Protein 5MW5 (pdb70)

Organism: Homo sapiens (NCBI:txid9606)

Radius of gyration: 36.27 Å; Cα contacts (8 Å, |Δi|>4): 600; chains: 1; bounding box: 37×46×130 Å

Secondary structure (DSSP, 8-state):
-EEEEEEEEEEE-TT-B-TTSSB----S-SS---EEEEEEEE---SSPPS-S--TTEEEE----BSSEEE-----TTEEEEEE-SPP-SEEEEEEEEEE--S-SS--GGGEEEEEEEEEE--SSS-PEEEEEE-SS-EEEEEEEEEEPTTEESTTS-EE---EEETTEEEEE-TTS-EEE-TTEESTTS-EE-PPTT--TTSEE-SSTT--EE-TTEESSSS-EEPPPTT--SEE-SSTT--EEPTTEETTTT-EE--

Sequence (258 aa):
MGYFELQLSALRNVNGELLSGACCDGGCGHDECDTYVRVCLKEYQAKVTPTGPCSYGHGATPVLGGNSFYLPDQDPGLVVIPFQFAWPRSFTLIVEAWDWDNDTTPNEELLIERVSHAGMINPEDRWKSLHFSGHVAHLELQIRVRCDENYYSATCNKFCRPRNDFFGHYTCDQYGNKACMDGWMGKECKEAVCKQGCNLLHGGCTVPGECRCSYGWQGRFCDECVPYPGCVHGSCVEPWQCNCETNWGGLLCDKDLN

InterPro domains:
  IPR000152 EGF-type aspartate/asparagine hydroxylation site [PS00010] (400-411)
  IPR000152 EGF-type aspartate/asparagine hydroxylation site [PS00010] (438-449)
  IPR000152 EGF-type aspartate/asparagine hydroxylation site [PS00010] (475-486)
  IPR000152 EGF-type aspartate/asparagine hydroxylation site [PS00010] (513-524)
  IPR000152 EGF-type aspartate/asparagine hydroxylation site [PS00010] (551-562)
  IPR000152 EGF-type aspartate/asparagine hydroxylation site [PS00010] (651-662)
  IPR000152 EGF-type aspartate/asparagine hydroxylation site [PS00010] (689-700)
  IPR000152 EGF-type aspartate/asparagine hydroxylation site [PS00010] (727-738)
  IPR000152 EGF-type aspartate/asparagine hydroxylation site [PS00010] (804-815)
  IPR000152 EGF-type aspartate/asparagine hydroxylation site [PS00010] (842-853)
  IPR000742 EGF-like domain [PF00008] (311-343)
  IPR000742 EGF-like domain [PF00008] (351-381)
  IPR000742 EGF-like domain [PF00008] (389-418)
  IPR000742 EGF-like domain [PF00008] (502-531)
  IPR000742 EGF-like domain [PF00008] (640-669)
  IPR000742 EGF-like domain [PF00008] (678-708)
  IPR000742 EGF-like domain [PF00008] (716-745)
  IPR000742 EGF-like domain [PF00008] (755-784)
  IPR000742 EGF-like domain [PF00008] (793-822)
  IPR000742 EGF-like domain [PS00022] (262-273)

Structure (mmCIF, N/CA/C/O backbone):
data_5MW5
#
_entry.id   5MW5
#
_cell.length_a   48.266
_cell.length_b   83.878
_cell.length_c   99.352
_cell.angle_alpha   90.00
_cell.angle_beta   90.00
_cell.angle_gamma   90.00
#
_symmetry.space_group_name_H-M   'P 21 21 21'
#
loop_
_entity.id
_entity.type
_entity.pdbx_description
1 polymer 'Protein jagged-2'
2 non-polymer 2-acetamido-2-deoxy-beta-D-glucopyranose
3 non-polymer 'CALCIUM ION'
4 water water
#
loop_
_atom_site.group_PDB
_atom_site.id
_atom_site.type_symbol
_atom_site.label_atom_id
_atom_site.label_alt_id
_atom_site.label_comp_id
_atom_site.label_asym_id
_atom_site.label_entity_id
_atom_site.label_seq_id
_atom_site.pdbx_PDB_ins_code
_atom_site.Cartn_x
_atom_site.Cartn_y
_atom_site.Cartn_z
_atom_site.occupancy
_atom_site.B_iso_or_equiv
_atom_site.auth_seq_id
_atom_site.auth_comp_id
_atom_site.auth_asym_id
_atom_site.auth_atom_id
_atom_site.pdbx_PDB_model_num
ATOM 1 N N . MET A 1 1 ? -10.999 11.746 -4.631 1.00 53.26 27 MET A N 1
ATOM 2 C CA . MET A 1 1 ? -11.559 10.996 -3.514 1.00 48.10 27 MET A CA 1
ATOM 3 C C . MET A 1 1 ? -10.453 10.574 -2.549 1.00 46.06 27 MET A C 1
ATOM 4 O O . MET A 1 1 ? -9.503 9.897 -2.940 1.00 44.78 27 MET A O 1
ATOM 9 N N . GLY A 1 2 ? -10.578 10.990 -1.294 1.00 43.92 28 GLY A N 1
ATOM 10 C CA . GLY A 1 2 ? -9.589 10.673 -0.289 1.00 42.11 28 GLY A CA 1
ATOM 11 C C . GLY A 1 2 ? -10.149 10.881 1.100 1.00 41.54 28 GLY A C 1
ATOM 12 O O . GLY A 1 2 ? -11.340 11.145 1.278 1.00 41.23 28 GLY A O 1
ATOM 13 N N . TYR A 1 3 ? -9.270 10.762 2.094 1.00 38.40 29 TYR A N 1
ATOM 14 C CA . TYR A 1 3 ? -9.696 10.914 3.477 1.00 35.41 29 TYR A CA 1
ATOM 15 C C . TYR A 1 3 ? -8.597 11.578 4.294 1.00 37.13 29 TYR A C 1
ATOM 16 O O . TYR A 1 3 ? -7.405 11.383 4.043 1.00 37.02 29 TYR A O 1
ATOM 25 N N . PHE A 1 4 ? -9.026 12.371 5.275 1.00 35.88 30 PHE A N 1
ATOM 26 C CA . PHE A 1 4 ? -8.143 13.070 6.201 1.00 34.62 30 PHE A CA 1
ATOM 27 C C . PHE A 1 4 ? -8.168 12.349 7.544 1.00 36.64 30 PHE A C 1
ATOM 28 O O . PHE A 1 4 ? -9.244 12.115 8.105 1.00 37.83 30 PHE A O 1
ATOM 36 N N . GLU A 1 5 ? -6.989 11.996 8.054 1.00 39.31 31 GLU A N 1
ATOM 37 C CA . GLU A 1 5 ? -6.860 11.248 9.298 1.00 38.66 31 GLU A CA 1
ATOM 38 C C . GLU A 1 5 ? -6.176 12.094 10.360 1.00 34.12 31 GLU A C 1
ATOM 39 O O . GLU A 1 5 ? -5.209 12.805 10.074 1.00 35.92 31 GLU A O 1
ATOM 45 N N . LEU A 1 6 ? -6.667 11.990 11.592 1.00 35.74 32 LEU A N 1
ATOM 46 C CA . LEU A 1 6 ? -6.028 12.605 12.748 1.00 37.33 32 LEU A CA 1
ATOM 47 C C . LEU A 1 6 ? -5.902 11.557 13.844 1.00 34.78 32 LEU A C 1
ATOM 48 O O . LEU A 1 6 ? -6.882 10.883 14.176 1.00 30.59 32 LEU A O 1
ATOM 53 N N . GLN A 1 7 ? -4.697 11.420 14.395 1.00 38.25 33 GLN A N 1
ATOM 54 C CA . GLN A 1 7 ? -4.393 10.430 15.424 1.00 42.90 33 GLN A CA 1
ATOM 55 C C . GLN A 1 7 ? -4.037 11.164 16.711 1.00 43.88 33 GLN A C 1
ATOM 56 O O . GLN A 1 7 ? -2.949 11.735 16.829 1.00 45.50 33 GLN A O 1
ATOM 62 N N . LEU A 1 8 ? -4.953 11.146 17.673 1.00 46.20 34 LEU A N 1
ATOM 63 C CA . LEU A 1 8 ? -4.733 11.800 18.958 1.00 47.90 34 LEU A CA 1
ATOM 64 C C . LEU A 1 8 ? -3.851 10.921 19.838 1.00 51.24 34 LEU A C 1
ATOM 65 O O . LEU A 1 8 ? -4.155 9.743 20.055 1.00 53.65 34 LEU A O 1
ATOM 70 N N . SER A 1 9 ? -2.763 11.495 20.352 1.00 54.36 35 SER A N 1
ATOM 71 C CA . SER A 1 9 ? -1.813 10.740 21.158 1.00 52.90 35 SER A CA 1
ATOM 72 C C . SER A 1 9 ? -1.767 11.152 22.622 1.00 53.76 35 SER A C 1
ATOM 73 O O . SER A 1 9 ? -1.459 10.310 23.465 1.00 57.88 35 SER A O 1
ATOM 76 N N . ALA A 1 10 ? -2.059 12.409 22.956 1.00 54.92 36 ALA A N 1
ATOM 77 C CA . ALA A 1 10 ? -1.957 12.836 24.346 1.00 55.48 36 ALA A CA 1
ATOM 78 C C . ALA A 1 10 ? -2.820 14.068 24.582 1.00 52.29 36 ALA A C 1
ATOM 79 O O . ALA A 1 10 ? -3.088 14.843 23.661 1.00 57.65 36 ALA A O 1
ATOM 81 N N . LEU A 1 11 ? -3.239 14.238 25.837 1.00 57.16 37 LEU A N 1
ATOM 82 C CA . LEU A 1 11 ? -4.057 15.372 26.257 1.00 56.93 37 LEU A CA 1
ATOM 83 C C . LEU A 1 11 ? -3.946 15.499 27.770 1.00 58.48 37 LEU A C 1
ATOM 84 O O . LEU A 1 11 ? -4.052 14.495 28.477 1.00 60.56 37 LEU A O 1
ATOM 89 N N . ARG A 1 12 ? -3.725 16.721 28.263 1.00 60.68 38 ARG A N 1
ATOM 90 C CA . ARG A 1 12 ? -3.629 16.988 29.698 1.00 60.52 38 ARG A CA 1
ATOM 91 C C . ARG A 1 12 ? -4.565 18.118 30.079 1.00 61.08 38 ARG A C 1
ATOM 92 O O . ARG A 1 12 ? -4.461 19.218 29.531 1.00 60.72 38 ARG A O 1
ATOM 100 N N . ASN A 1 13 ? -5.432 17.867 31.056 1.00 61.69 39 ASN A N 1
ATOM 101 C CA . ASN A 1 13 ? -6.168 18.918 31.756 1.00 59.88 39 ASN A CA 1
ATOM 102 C C . ASN A 1 13 ? -5.923 18.670 33.243 1.00 66.56 39 ASN A C 1
ATOM 103 O O . ASN A 1 13 ? -6.731 18.029 33.920 1.00 64.34 39 ASN A O 1
ATOM 108 N N . VAL A 1 14 ? -4.791 19.177 33.741 1.00 72.07 40 VAL A N 1
ATOM 109 C CA . VAL A 1 14 ? -4.353 18.861 35.100 1.00 75.60 40 VAL A CA 1
ATOM 110 C C . VAL A 1 14 ? -5.382 19.322 36.125 1.00 70.41 40 VAL A C 1
ATOM 111 O O . VAL A 1 14 ? -5.697 18.599 37.078 1.00 67.45 40 VAL A O 1
ATOM 115 N N . ASN A 1 15 ? -5.927 20.524 35.945 1.00 68.01 41 ASN A N 1
ATOM 116 C CA . ASN A 1 15 ? -6.865 21.075 36.914 1.00 72.67 41 ASN A CA 1
ATOM 117 C C . ASN A 1 15 ? -8.264 20.481 36.809 1.00 73.35 41 ASN A C 1
ATOM 118 O O . ASN A 1 15 ? -9.094 20.753 37.683 1.00 76.99 41 ASN A O 1
ATOM 123 N N . GLY A 1 16 ? -8.545 19.678 35.786 1.00 70.95 42 GLY A N 1
ATOM 124 C CA . GLY A 1 16 ? -9.904 19.221 35.563 1.00 66.78 42 GLY A CA 1
ATOM 125 C C . GLY A 1 16 ? -10.850 20.337 35.185 1.00 64.97 42 GLY A C 1
ATOM 126 O O . GLY A 1 16 ? -12.016 20.326 35.593 1.00 60.61 42 GLY 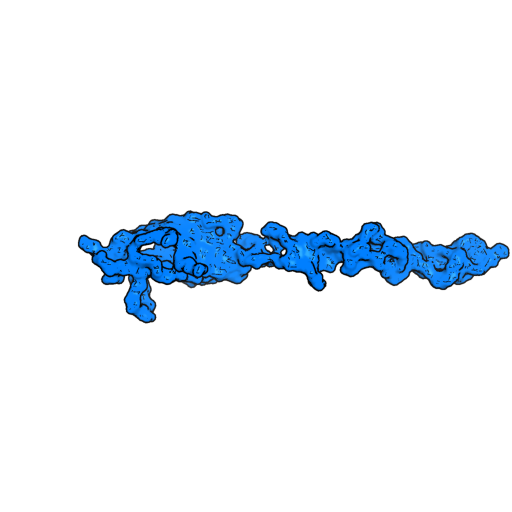A O 1
ATOM 127 N N . GLU A 1 17 ? -10.376 21.293 34.395 1.00 65.89 43 GLU A N 1
ATOM 128 C CA . GLU A 1 17 ? -11.049 22.557 34.156 1.00 70.53 43 GLU A CA 1
ATOM 129 C C . GLU A 1 17 ? -11.585 22.623 32.730 1.00 66.61 43 GLU A C 1
ATOM 130 O O . GLU A 1 17 ? -10.998 22.060 31.801 1.00 64.14 43 GLU A O 1
ATOM 136 N N . LEU A 1 18 ? -12.713 23.311 32.563 1.00 65.41 44 LEU A N 1
ATOM 137 C CA . LEU A 1 18 ? -13.200 23.663 31.239 1.00 62.84 44 LEU A CA 1
ATOM 138 C C . LEU A 1 18 ? -12.725 25.069 30.881 1.00 66.34 44 LEU A C 1
ATOM 139 O O . LEU A 1 18 ? -12.141 25.783 31.698 1.00 69.81 44 LEU A O 1
ATOM 144 N N . LEU A 1 19 ? -12.984 25.473 29.636 1.00 63.03 45 LEU A N 1
ATOM 145 C CA . LEU A 1 19 ? -12.509 26.780 29.192 1.00 63.72 45 LEU A CA 1
ATOM 146 C C . LEU A 1 19 ? -13.210 27.918 29.925 1.00 67.03 45 LEU A C 1
ATOM 147 O O . LEU A 1 19 ? -12.610 28.979 30.133 1.00 62.24 45 LEU A O 1
ATOM 152 N N . SER A 1 20 ? -14.463 27.717 30.339 1.00 69.65 46 SER A N 1
ATOM 153 C CA . SER A 1 20 ? -15.232 28.788 30.965 1.00 69.48 46 SER A CA 1
ATOM 154 C C . SER A 1 20 ? -14.806 29.077 32.399 1.00 71.19 46 SER A C 1
ATOM 155 O O . SER A 1 20 ? -15.293 30.053 32.981 1.00 77.60 46 SER A O 1
ATOM 158 N N . GLY A 1 21 ? -13.928 28.267 32.983 1.00 69.10 47 GLY A N 1
ATOM 159 C CA . GLY A 1 21 ? -13.505 28.485 34.351 1.00 76.92 47 GLY A CA 1
ATOM 160 C C . GLY A 1 21 ? -14.319 27.763 35.399 1.00 78.95 47 GLY A C 1
ATOM 161 O O . GLY A 1 21 ? -14.384 28.223 36.545 1.00 86.84 47 GLY A O 1
ATOM 162 N N . ALA A 1 22 ? -14.933 26.638 35.050 1.00 72.82 48 ALA A N 1
ATOM 163 C CA . ALA A 1 22 ? -15.653 25.806 35.998 1.00 74.36 48 ALA A CA 1
ATOM 164 C C . ALA A 1 22 ? -15.064 24.403 35.986 1.00 74.81 48 ALA A C 1
ATOM 165 O O . ALA A 1 22 ? -14.343 24.017 35.062 1.00 76.75 48 ALA A O 1
ATOM 167 N N . CYS A 1 23 ? -15.367 23.645 37.035 1.00 75.57 49 CYS A N 1
ATOM 168 C CA . CYS A 1 23 ? -15.008 22.236 37.052 1.00 79.01 49 CYS A CA 1
ATOM 169 C C . CYS A 1 23 ? -15.963 21.448 36.163 1.00 75.75 49 CYS A C 1
ATOM 170 O O . CYS A 1 23 ? -17.135 21.800 36.007 1.00 74.94 49 CYS A O 1
ATOM 173 N N . CYS A 1 24 ? -15.443 20.372 35.568 1.00 71.65 50 CYS A N 1
ATOM 174 C CA . CYS A 1 24 ? -16.233 19.582 34.628 1.00 71.47 50 CYS A CA 1
ATOM 175 C C . CYS A 1 24 ? -17.474 19.005 35.298 1.00 72.01 50 CYS A C 1
ATOM 176 O O . CYS A 1 24 ? -18.606 19.270 34.878 1.00 67.74 50 CYS A O 1
ATOM 179 N N . ASP A 1 25 ? -17.278 18.211 36.344 1.00 72.93 51 ASP A N 1
ATOM 180 C CA . ASP A 1 25 ? -18.392 17.582 37.036 1.00 76.21 51 ASP A CA 1
ATOM 181 C C . ASP A 1 25 ? -18.318 17.836 38.538 1.00 74.51 51 ASP A C 1
ATOM 182 O O . ASP A 1 25 ? -19.017 18.702 39.064 1.00 70.02 51 ASP A O 1
ATOM 187 N N . GLY A 1 34 ? -7.460 23.116 46.694 1.00 97.41 60 GLY A N 1
ATOM 188 C CA . GLY A 1 34 ? -8.655 22.302 46.813 1.00 98.78 60 GLY A CA 1
ATOM 189 C C . GLY A 1 34 ? -8.911 21.427 45.601 1.00 102.72 60 GLY A C 1
ATOM 190 O O . GLY A 1 34 ? -9.545 20.376 45.706 1.00 100.58 60 GLY A O 1
ATOM 191 N N . GLY A 1 35 ? -8.414 21.862 44.446 1.00 98.53 61 GLY A N 1
ATOM 192 C CA . GLY A 1 35 ? -8.613 21.123 43.218 1.00 97.04 61 GLY A CA 1
ATOM 193 C C . GLY A 1 35 ? -10.030 21.271 42.684 1.00 98.01 61 GLY A C 1
ATOM 194 O O . GLY A 1 35 ? -10.817 22.114 43.120 1.00 97.97 61 GLY A O 1
ATOM 195 N N . CYS A 1 36 ? -10.345 20.421 41.707 1.00 94.74 62 CYS A N 1
ATOM 196 C CA . CYS A 1 36 ? -11.678 20.362 41.123 1.00 93.66 62 CYS A CA 1
ATOM 197 C C . CYS A 1 36 ? -12.459 19.126 41.547 1.00 90.97 62 CYS A C 1
ATOM 198 O O . CYS A 1 36 ? -13.580 18.925 41.065 1.00 90.16 62 CYS A O 1
ATOM 201 N N . GLY A 1 37 ? -11.905 18.293 42.424 1.00 89.25 63 GLY A N 1
ATOM 202 C CA . GLY A 1 37 ? -12.615 17.120 42.897 1.00 86.04 63 GLY A CA 1
ATOM 203 C C . GLY A 1 37 ? -12.138 15.818 42.286 1.00 87.23 63 GLY A C 1
ATOM 204 O O . GLY A 1 37 ? -10.987 15.712 41.851 1.00 87.96 63 GLY A O 1
ATOM 205 N N . HIS A 1 38 ? -13.019 14.816 42.249 1.00 89.31 64 HIS A N 1
ATOM 206 C CA . HIS A 1 38 ? -12.671 13.497 41.732 1.00 87.56 64 HIS A CA 1
ATOM 207 C C . HIS A 1 38 ? -13.540 13.024 40.576 1.00 79.84 64 HIS A C 1
ATOM 208 O O . HIS A 1 38 ? -13.090 12.158 39.816 1.00 82.43 64 HIS A O 1
ATOM 215 N N . ASP A 1 39 ? -14.755 13.542 40.415 1.00 77.29 65 ASP A N 1
ATOM 216 C CA . ASP A 1 39 ? -15.566 13.236 39.239 1.00 74.99 65 ASP A CA 1
ATOM 217 C C . ASP A 1 39 ? -14.935 13.940 38.045 1.00 76.09 65 ASP A C 1
ATOM 218 O O . ASP A 1 39 ? -15.126 15.141 37.839 1.00 75.69 65 ASP A O 1
ATOM 223 N N . GLU A 1 40 ? -14.172 13.192 37.252 1.00 75.56 66 GLU A N 1
ATOM 224 C CA . GLU A 1 40 ? -13.300 13.789 36.254 1.00 69.81 66 GLU A CA 1
ATOM 225 C C . GLU A 1 40 ? -14.088 14.248 35.029 1.00 63.08 66 GLU A C 1
ATOM 226 O O . GLU A 1 40 ? -15.284 13.981 34.877 1.00 61.78 66 GLU A O 1
ATOM 232 N N . CYS A 1 41 ? -13.384 14.954 34.145 1.00 63.26 67 CYS A N 1
ATOM 233 C CA . CYS A 1 41 ? -13.929 15.281 32.836 1.00 60.65 67 CYS A CA 1
ATOM 234 C C . CYS A 1 41 ? -14.058 14.010 32.010 1.00 58.90 67 CYS A C 1
ATOM 235 O O . CYS A 1 41 ? -13.142 13.185 31.975 1.00 57.66 67 CYS A O 1
ATOM 238 N N . ASP A 1 42 ? -15.200 13.842 31.355 1.00 59.66 68 ASP A N 1
ATOM 239 C CA . ASP A 1 42 ? -15.431 12.701 30.474 1.00 59.09 68 ASP A CA 1
ATOM 240 C C . ASP A 1 42 ? -15.151 13.199 29.059 1.00 50.94 68 ASP A C 1
ATOM 241 O O . ASP A 1 42 ? -16.043 13.673 28.354 1.00 51.64 68 ASP A O 1
ATOM 246 N N . THR A 1 43 ? -13.891 13.081 28.649 1.00 46.04 69 THR A N 1
ATOM 247 C CA . THR A 1 43 ? -13.349 13.849 27.536 1.00 51.97 69 THR A CA 1
ATOM 248 C C . THR A 1 43 ? -13.554 13.140 26.203 1.00 46.44 69 THR A C 1
ATOM 249 O O . THR A 1 43 ? -13.223 11.958 26.061 1.00 43.92 69 THR A O 1
ATOM 253 N N . TYR A 1 44 ? -14.094 13.872 25.229 1.00 41.76 70 TYR A N 1
ATOM 254 C CA . TYR A 1 44 ? -14.094 13.451 23.837 1.00 41.04 70 TYR A CA 1
ATOM 255 C C . TYR A 1 44 ? -13.690 14.642 22.976 1.00 41.70 70 TYR A C 1
ATOM 256 O O . TYR A 1 44 ? -13.680 15.790 23.429 1.00 36.51 70 TYR A O 1
ATOM 265 N N . VAL A 1 45 ? -13.350 14.359 21.722 1.00 39.60 71 VAL A N 1
ATOM 266 C CA . VAL A 1 45 ? -12.705 15.324 20.841 1.00 37.11 71 VAL A CA 1
ATOM 267 C C . VAL A 1 45 ? -13.526 15.479 19.569 1.00 35.22 71 VAL A C 1
ATOM 268 O O . VAL A 1 45 ? -14.001 14.489 19.004 1.00 35.40 71 VAL A O 1
ATOM 272 N N . ARG A 1 46 ? -13.688 16.723 19.119 1.00 36.98 72 ARG A N 1
ATOM 273 C CA . ARG A 1 46 ? -14.256 17.025 17.813 1.00 37.34 72 ARG A CA 1
ATOM 274 C C . ARG A 1 46 ? -13.171 17.582 16.901 1.00 31.79 72 ARG A C 1
ATOM 275 O O . ARG A 1 46 ? -12.232 18.243 17.352 1.00 33.36 72 ARG A O 1
ATOM 283 N N . VAL A 1 47 ? -13.307 17.306 15.608 1.00 33.87 73 VAL A N 1
ATOM 284 C CA . VAL A 1 47 ? -12.368 17.782 14.600 1.00 39.17 73 VAL A CA 1
ATOM 285 C C . VAL A 1 47 ? -13.161 18.522 13.535 1.00 38.34 73 VAL A C 1
ATOM 286 O O . VAL A 1 47 ? -14.011 17.925 12.865 1.00 37.76 73 VAL A O 1
ATOM 290 N N . CYS A 1 48 ? -12.894 19.815 13.387 1.00 41.60 74 CYS A N 1
ATOM 291 C CA . CYS A 1 48 ? -13.504 20.629 12.344 1.00 42.58 74 CYS A CA 1
ATOM 292 C C . CYS A 1 48 ? -12.466 20.923 11.270 1.00 38.56 74 CYS A C 1
ATOM 293 O O . CYS A 1 48 ? -11.355 21.366 11.578 1.00 37.35 74 CYS A O 1
ATOM 296 N N . LEU A 1 49 ? -12.827 20.665 10.017 1.00 39.60 75 LEU A N 1
ATOM 297 C CA . LEU A 1 49 ? -11.957 20.909 8.874 1.00 40.33 75 LEU A CA 1
ATOM 298 C C . LEU A 1 49 ? -12.655 21.912 7.969 1.00 39.47 75 LEU A C 1
ATOM 299 O O . LEU A 1 49 ? -13.792 21.680 7.545 1.00 41.61 75 LEU A O 1
ATOM 304 N N . LYS A 1 50 ? -11.992 23.033 7.696 1.00 36.53 76 LYS A N 1
ATOM 305 C CA . LYS A 1 50 ? -12.599 24.089 6.900 1.00 41.36 76 LYS A CA 1
ATOM 306 C C . LYS A 1 50 ? -11.516 24.791 6.091 1.00 40.71 76 LYS A C 1
ATOM 307 O O . LYS A 1 50 ? -10.336 24.434 6.147 1.00 37.70 76 LYS A O 1
ATOM 313 N N . GLU A 1 51 ? -11.936 25.803 5.337 1.00 44.16 77 GLU A N 1
ATOM 314 C CA . GLU A 1 51 ? -11.056 26.492 4.407 1.00 44.43 77 GLU A CA 1
ATOM 315 C C . GLU A 1 51 ? -9.940 27.225 5.147 1.00 41.32 77 GLU A C 1
ATOM 316 O O . GLU A 1 51 ? -10.036 27.526 6.340 1.00 44.36 77 GLU A O 1
ATOM 322 N N . TYR A 1 52 ? -8.868 27.514 4.414 1.00 41.59 78 TYR A N 1
ATOM 323 C CA . TYR A 1 52 ? -7.731 28.214 4.997 1.00 44.30 78 TYR A CA 1
ATOM 324 C C . TYR A 1 52 ? -8.132 29.618 5.434 1.00 45.80 78 TYR A C 1
ATOM 325 O O . TYR A 1 52 ? -8.933 30.289 4.779 1.00 45.21 78 TYR A O 1
ATOM 334 N N . GLN A 1 53 ? -7.564 30.059 6.553 1.00 47.85 79 GLN A N 1
ATOM 335 C CA . GLN A 1 53 ? -7.867 31.364 7.124 1.00 46.87 79 GLN A CA 1
ATOM 336 C C . GLN A 1 53 ? -6.574 32.034 7.555 1.00 50.12 79 GLN A C 1
ATOM 337 O O . GLN A 1 53 ? -5.758 31.422 8.251 1.00 52.25 79 GLN A O 1
ATOM 343 N N . ALA A 1 54 ? -6.389 33.287 7.137 1.00 56.72 80 ALA A N 1
ATOM 344 C CA . ALA A 1 54 ? -5.270 34.078 7.637 1.00 55.06 80 ALA A CA 1
ATOM 345 C C . ALA A 1 54 ? -5.385 34.269 9.144 1.00 58.78 80 ALA A C 1
ATOM 346 O O . ALA A 1 54 ? -4.481 33.905 9.904 1.00 59.91 80 ALA A O 1
ATOM 348 N N . LYS A 1 55 ? -6.499 34.840 9.591 1.00 61.28 81 LYS A N 1
ATOM 349 C CA . LYS A 1 55 ? -6.866 34.858 11.000 1.00 59.76 81 LYS A CA 1
ATOM 350 C C . LYS A 1 55 ? -7.863 33.729 11.236 1.00 57.36 81 LYS A C 1
ATOM 351 O O . LYS A 1 55 ? -8.899 33.659 10.564 1.00 56.35 81 LYS A O 1
ATOM 357 N N . VAL A 1 56 ? -7.539 32.832 12.159 1.00 53.63 82 VAL A N 1
ATOM 358 C CA . VAL A 1 56 ? -8.375 31.667 12.418 1.00 54.86 82 VAL A CA 1
ATOM 359 C C . VAL A 1 56 ? -9.441 32.046 13.436 1.00 54.89 82 VAL A C 1
ATOM 360 O O . VAL A 1 56 ? -9.126 32.442 14.563 1.00 56.05 82 VAL A O 1
ATOM 364 N N . THR A 1 57 ? -10.696 31.922 13.040 1.00 55.12 83 THR A N 1
ATOM 365 C CA . THR A 1 57 ? -11.872 32.204 13.847 1.00 55.61 83 THR A CA 1
ATOM 366 C C . THR A 1 57 ? -12.418 30.922 14.461 1.00 58.19 83 THR A C 1
ATOM 367 O O . THR A 1 57 ? -12.391 29.865 13.819 1.00 54.77 83 THR A O 1
ATOM 371 N N . PRO A 1 58 ? -12.915 30.976 15.700 1.00 61.19 84 PRO A N 1
ATOM 372 C CA . PRO A 1 58 ? -13.556 29.782 16.270 1.00 59.18 84 PRO A CA 1
ATOM 373 C C . PRO A 1 58 ? -14.863 29.430 15.583 1.00 58.98 84 PRO A C 1
ATOM 374 O O . PRO A 1 58 ? -15.192 28.243 15.467 1.00 60.06 84 PRO A O 1
ATOM 378 N N . THR A 1 59 ? -15.611 30.427 15.118 1.00 58.38 85 THR A N 1
ATOM 379 C CA . THR A 1 59 ? -16.887 30.205 14.459 1.00 58.41 85 THR A CA 1
ATOM 380 C C . THR A 1 59 ? -16.668 29.786 13.006 1.00 55.62 85 THR A C 1
ATOM 381 O O . THR A 1 59 ? -15.538 29.686 12.519 1.00 53.04 85 THR A O 1
ATOM 385 N N . GLY A 1 60 ? -17.769 29.536 12.302 1.00 51.50 86 GLY A N 1
ATOM 386 C CA . GLY A 1 60 ? -17.711 29.165 10.909 1.00 52.58 86 GLY A CA 1
ATOM 387 C C . GLY A 1 60 ? -18.010 27.697 10.687 1.00 54.52 86 GLY A C 1
ATOM 388 O O . GLY A 1 60 ? -17.695 26.841 11.519 1.00 52.91 86 GLY A O 1
ATOM 389 N N . PRO A 1 61 ? -18.625 27.377 9.552 1.00 57.02 87 PRO A N 1
ATOM 390 C CA . PRO A 1 61 ? -18.969 25.980 9.274 1.00 54.37 87 PRO A CA 1
ATOM 391 C C . PRO A 1 61 ? -17.746 25.172 8.873 1.00 52.91 87 PRO A C 1
ATOM 392 O O . PRO A 1 61 ? -16.758 25.702 8.359 1.00 54.56 87 PRO A O 1
ATOM 396 N N . CYS A 1 62 ? -17.823 23.864 9.124 1.00 51.09 88 CYS A N 1
ATOM 397 C CA . CYS A 1 62 ? -16.771 22.934 8.715 1.00 51.43 88 CYS A CA 1
ATOM 398 C C . CYS A 1 62 ? -17.049 22.492 7.277 1.00 50.76 88 CYS A C 1
ATOM 399 O O . CYS A 1 62 ? -17.510 21.382 6.997 1.00 51.20 88 CYS A O 1
ATOM 402 N N . SER A 1 63 ? -16.755 23.407 6.350 1.00 45.79 89 SER A N 1
ATOM 403 C CA . SER A 1 63 ? -17.081 23.222 4.941 1.00 47.09 89 SER A CA 1
ATOM 404 C C . SER A 1 63 ? -16.320 22.071 4.295 1.00 44.02 89 SER A C 1
ATOM 405 O O . SER A 1 63 ? -16.698 21.643 3.198 1.00 40.04 89 SER A O 1
ATOM 408 N N . TYR A 1 64 ? -15.270 21.561 4.936 1.00 42.22 90 TYR A N 1
ATOM 409 C CA . TYR A 1 64 ? -14.512 20.437 4.407 1.00 42.12 90 TYR A CA 1
ATOM 410 C C . TYR A 1 64 ? -14.866 19.109 5.063 1.00 44.13 90 TYR A C 1
ATOM 411 O O . TYR A 1 64 ? -14.457 18.059 4.559 1.00 49.17 90 TYR A O 1
ATOM 420 N N . GLY A 1 65 ? -15.605 19.128 6.167 1.00 41.60 91 GLY A N 1
ATOM 421 C CA . GLY A 1 65 ? -15.951 17.924 6.893 1.00 39.18 91 GLY A CA 1
ATOM 422 C C . GLY A 1 65 ? -15.605 18.039 8.365 1.00 42.62 91 GLY A C 1
ATOM 423 O O . GLY A 1 65 ? -14.869 18.921 8.800 1.00 39.73 91 GLY A O 1
ATOM 424 N N . HIS A 1 66 ? -16.165 17.106 9.132 1.00 42.44 92 HIS A N 1
ATOM 425 C CA . HIS A 1 66 ? -15.976 17.096 10.574 1.00 42.68 92 HIS A CA 1
ATOM 426 C C . HIS A 1 66 ? -16.016 15.661 11.077 1.00 41.98 92 HIS A C 1
ATOM 427 O O . HIS A 1 66 ? -16.438 14.739 10.373 1.00 44.11 92 HIS A O 1
ATOM 434 N N . GLY A 1 67 ? -15.568 15.484 12.316 1.00 32.75 93 GLY A N 1
ATOM 435 C CA . GLY A 1 67 ? -15.579 14.182 12.948 1.00 34.23 93 GLY A CA 1
ATOM 436 C C . GLY A 1 67 ? -15.567 14.335 14.452 1.00 38.91 93 GLY A C 1
ATOM 437 O O . GLY A 1 67 ? -15.514 15.444 14.990 1.00 42.43 93 GLY A O 1
ATOM 438 N N . ALA A 1 68 ? -15.619 13.194 15.130 1.00 39.24 94 ALA A N 1
ATOM 439 C CA . ALA A 1 68 ? -15.582 13.174 16.584 1.00 35.69 94 ALA A CA 1
ATOM 440 C C . ALA A 1 68 ? -15.109 11.805 17.041 1.00 40.05 94 ALA A C 1
ATOM 441 O O . ALA A 1 68 ? -15.130 10.832 16.282 1.00 43.94 94 ALA A O 1
ATOM 443 N N . THR A 1 69 ? -14.675 11.748 18.290 1.00 39.05 95 THR A N 1
ATOM 444 C CA . THR A 1 69 ? -14.302 10.513 18.950 1.00 37.11 95 THR A CA 1
ATOM 445 C C . THR A 1 69 ? -15.338 10.150 19.997 1.00 41.77 95 THR A C 1
ATOM 446 O O . THR A 1 69 ? -16.128 11.000 20.430 1.00 38.87 95 THR A O 1
ATOM 450 N N . PRO A 1 70 ? -15.383 8.895 20.428 1.00 46.09 96 PRO A N 1
ATOM 451 C CA . PRO A 1 70 ? -16.066 8.576 21.681 1.00 43.71 96 PRO A CA 1
ATOM 452 C C . PRO A 1 70 ? -15.289 9.152 22.852 1.00 42.79 96 PRO A C 1
ATOM 453 O O . PRO A 1 70 ? -14.192 9.697 22.703 1.00 41.36 96 PRO A O 1
ATOM 457 N N . VAL A 1 71 ? -15.879 9.037 24.040 1.00 42.74 97 VAL A N 1
ATOM 458 C CA . VAL A 1 71 ? -15.154 9.425 25.240 1.00 40.76 97 VAL A CA 1
ATOM 459 C C . VAL A 1 71 ? -13.946 8.515 25.395 1.00 44.31 97 VAL A C 1
ATOM 460 O O . VAL A 1 71 ? -14.045 7.290 25.250 1.00 43.95 97 VAL A O 1
ATOM 464 N N . LEU A 1 72 ? -12.790 9.115 25.670 1.00 44.09 98 LEU A N 1
ATOM 465 C CA . LEU A 1 72 ? -11.531 8.383 25.687 1.00 42.69 98 LEU A CA 1
ATOM 466 C C . LEU A 1 72 ? -10.914 8.242 27.068 1.00 47.20 98 LEU A C 1
ATOM 467 O O . LEU A 1 72 ? -10.276 7.223 27.340 1.00 49.30 98 LEU A O 1
ATOM 472 N N . GLY A 1 73 ? -11.092 9.220 27.946 1.00 50.44 99 GLY A N 1
ATOM 473 C CA . GLY A 1 73 ? -10.489 9.132 29.258 1.00 54.50 99 GLY A CA 1
ATOM 474 C C . GLY A 1 73 ? -10.962 10.246 30.164 1.00 53.83 99 GLY A C 1
ATOM 475 O O . GLY A 1 73 ? -11.940 10.937 29.876 1.00 53.44 99 GLY A O 1
ATOM 476 N N . GLY A 1 74 ? -10.241 10.408 31.270 1.00 55.80 100 GLY A N 1
ATOM 477 C CA . GLY A 1 74 ? -10.602 11.382 32.280 1.00 59.43 100 GLY A CA 1
ATOM 478 C C . GLY A 1 74 ? -9.996 12.752 32.055 1.00 60.83 100 GLY A C 1
ATOM 479 O O . GLY A 1 74 ? -10.482 13.526 31.226 1.00 63.20 100 GLY A O 1
ATOM 480 N N . ASN A 1 75 ? -8.934 13.065 32.795 1.00 63.93 101 ASN A N 1
ATOM 481 C CA . ASN A 1 75 ? -8.254 14.347 32.668 1.00 63.96 101 ASN A CA 1
ATOM 482 C C . ASN A 1 75 ? -7.014 14.288 31.788 1.00 62.40 101 ASN A C 1
ATOM 483 O O . ASN A 1 75 ? -6.719 15.265 31.093 1.00 59.77 101 ASN A O 1
ATOM 488 N N . SER A 1 76 ? -6.281 13.175 31.797 1.00 63.69 102 SER A N 1
ATOM 489 C CA . SER A 1 76 ? -5.036 13.073 31.047 1.00 64.65 102 SER A CA 1
ATOM 490 C C . SER A 1 76 ? -4.784 11.618 30.675 1.00 62.36 102 SER A C 1
ATOM 491 O O . SER A 1 76 ? -5.045 10.717 31.476 1.00 67.37 102 SER A O 1
ATOM 494 N N . PHE A 1 77 ? -4.262 11.398 29.468 1.00 62.06 103 PHE A N 1
ATOM 495 C CA . PHE A 1 77 ? -4.087 10.046 28.945 1.00 57.27 103 PHE A CA 1
ATOM 496 C C . PHE A 1 77 ? -3.218 10.083 27.694 1.00 59.36 103 PHE A C 1
ATOM 497 O O . PHE A 1 77 ? -3.041 11.137 27.074 1.00 57.16 103 PHE A O 1
ATOM 505 N N . TYR A 1 78 ? -2.677 8.916 27.335 1.00 63.83 104 TYR A N 1
ATOM 506 C CA . TYR A 1 78 ? -2.245 8.652 25.970 1.00 64.57 104 TYR A CA 1
ATOM 507 C C . TYR A 1 78 ? -3.115 7.565 25.358 1.00 65.38 104 TYR A C 1
ATOM 508 O O . TYR A 1 78 ? -3.831 6.838 26.051 1.00 63.62 104 TYR A O 1
ATOM 517 N N . LEU A 1 79 ? -3.017 7.456 24.039 1.00 67.40 105 LEU A N 1
ATOM 518 C CA . LEU A 1 79 ? -3.504 6.307 23.293 1.00 67.04 105 LEU A CA 1
ATOM 519 C C . LEU A 1 79 ? -2.327 5.788 22.471 1.00 74.58 105 LEU A C 1
ATOM 520 O O . LEU A 1 79 ? -1.481 6.579 22.048 1.00 62.16 105 LEU A O 1
ATOM 525 N N . PRO A 1 80 ? -2.253 4.467 22.249 1.00 78.96 106 PRO A N 1
ATOM 526 C CA . PRO A 1 80 ? -3.198 3.435 22.688 1.00 72.37 106 PRO A CA 1
ATOM 527 C C . PRO A 1 80 ? -3.056 3.079 24.164 1.00 72.66 106 PRO A C 1
ATOM 528 O O . PRO A 1 80 ? -4.060 2.754 24.796 1.00 70.69 106 PRO A O 1
ATOM 532 N N . ASP A 1 98 ? -11.601 -4.141 15.345 1.00 87.52 124 ASP A N 1
ATOM 533 C CA . ASP A 1 98 ? -10.461 -3.429 14.780 1.00 89.17 124 ASP A CA 1
ATOM 534 C C . ASP A 1 98 ? -10.855 -2.017 14.365 1.00 87.86 124 ASP A C 1
ATOM 535 O O . ASP A 1 98 ? -10.771 -1.653 13.191 1.00 85.34 124 ASP A O 1
ATOM 540 N N . GLN A 1 99 ? -11.284 -1.226 15.345 1.00 82.84 125 GLN A N 1
ATOM 541 C CA . GLN A 1 99 ? -11.750 0.137 15.121 1.00 81.28 125 GLN A CA 1
ATOM 542 C C . GLN A 1 99 ? -11.115 1.032 16.175 1.00 75.68 125 GLN A C 1
ATOM 543 O O . GLN A 1 99 ? -11.388 0.875 17.369 1.00 72.34 125 GLN A O 1
ATOM 549 N N . ASP A 1 100 ? -10.273 1.963 15.736 1.00 65.21 126 ASP A N 1
ATOM 550 C CA . ASP A 1 100 ? -9.480 2.766 16.664 1.00 61.85 126 ASP A CA 1
ATOM 551 C C . ASP A 1 100 ? -10.290 3.959 17.160 1.00 59.39 126 ASP A C 1
ATOM 552 O O . ASP A 1 100 ? -10.662 4.819 16.354 1.00 51.24 126 ASP A O 1
ATOM 557 N N . PRO A 1 101 ? -10.574 4.054 18.4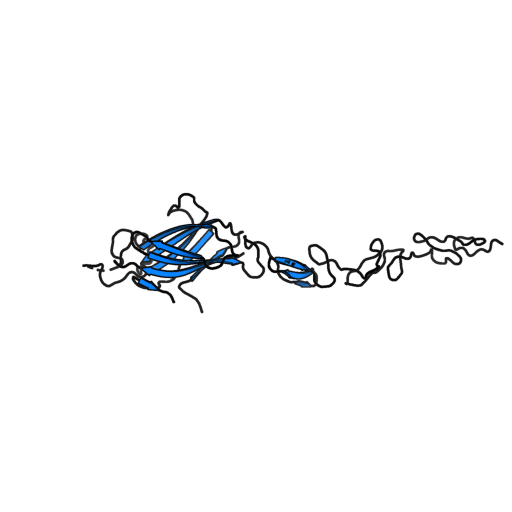62 1.00 59.74 127 PRO A N 1
ATOM 558 C CA . 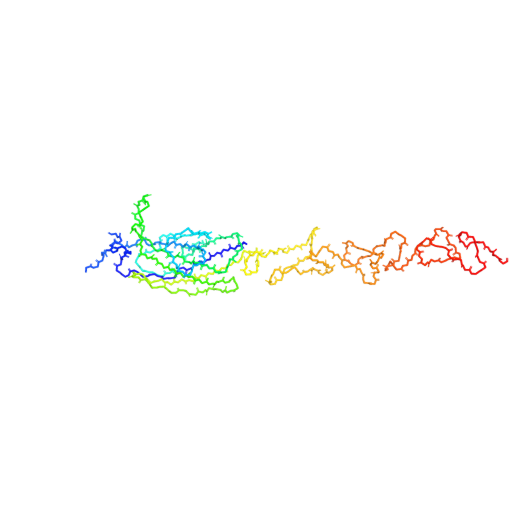PRO A 1 101 ? -11.345 5.203 18.967 1.00 54.41 127 PRO A CA 1
ATOM 559 C C . PRO A 1 101 ? -10.584 6.518 18.948 1.00 50.18 127 PRO A C 1
ATOM 560 O O . PRO A 1 101 ? -11.221 7.578 18.994 1.00 48.75 127 PRO A O 1
ATOM 564 N N . GLY A 1 102 ? -9.255 6.492 18.890 1.00 48.33 128 GLY A N 1
ATOM 565 C CA . GLY A 1 102 ? -8.482 7.718 18.945 1.00 45.40 128 GLY A CA 1
ATOM 566 C C . GLY A 1 102 ? -8.075 8.242 17.584 1.00 49.03 128 GLY A C 1
ATOM 567 O O . GLY A 1 102 ? -7.156 9.060 17.471 1.00 46.41 128 GLY A O 1
ATOM 568 N N . LEU A 1 103 ? -8.758 7.777 16.543 1.00 47.09 129 LEU A N 1
ATOM 569 C CA . LEU A 1 103 ? -8.464 8.158 15.171 1.00 40.98 129 LEU A CA 1
ATOM 570 C C . LEU A 1 103 ? -9.729 8.707 14.532 1.00 41.13 129 LEU A C 1
ATOM 571 O O . LEU A 1 103 ? -10.771 8.044 14.548 1.00 45.22 129 LEU A O 1
ATOM 576 N N . VAL A 1 104 ? -9.640 9.914 13.981 1.00 36.69 130 VAL A N 1
ATOM 577 C CA . VAL A 1 104 ? -10.753 10.553 13.287 1.00 36.51 130 VAL A CA 1
ATOM 578 C C . VAL A 1 104 ? -10.439 10.558 11.799 1.00 35.55 130 VAL A C 1
ATOM 579 O O . VAL A 1 104 ? -9.409 11.098 11.376 1.00 32.57 130 VAL A O 1
ATOM 583 N N . VAL A 1 105 ? -11.327 9.965 11.006 1.00 36.91 131 VAL A N 1
ATOM 584 C CA . VAL A 1 105 ? -11.176 9.883 9.558 1.00 37.43 131 VAL A CA 1
ATOM 585 C C . VAL A 1 105 ? -12.300 10.691 8.926 1.00 36.85 131 VAL A C 1
ATOM 586 O O . VAL A 1 105 ? -13.480 10.431 9.188 1.00 39.23 131 VAL A O 1
ATOM 590 N N . ILE A 1 106 ? -11.936 11.662 8.097 1.00 38.77 132 ILE A N 1
ATOM 591 C CA . ILE A 1 106 ? -12.889 12.538 7.431 1.00 37.90 132 ILE A CA 1
ATOM 592 C C . ILE A 1 106 ? -12.742 12.348 5.927 1.00 34.15 132 ILE A C 1
ATOM 593 O O . ILE A 1 106 ? -11.854 12.925 5.299 1.00 31.54 132 ILE A O 1
ATOM 598 N N . PRO A 1 107 ? -13.603 11.542 5.310 1.00 42.03 133 PRO A N 1
ATOM 599 C CA . PRO A 1 107 ? -13.519 11.349 3.859 1.00 43.42 133 PRO A CA 1
ATOM 600 C C . PRO A 1 107 ? -14.026 12.569 3.106 1.00 39.93 133 PRO A C 1
ATOM 601 O O . PRO A 1 107 ? -14.837 13.349 3.611 1.00 39.51 133 PRO A O 1
ATOM 605 N N . PHE A 1 108 ? -13.534 12.728 1.879 1.00 42.64 134 PHE A N 1
ATOM 606 C CA . PHE A 1 108 ? -13.952 13.838 1.036 1.00 45.03 134 PHE A CA 1
ATOM 607 C C . PHE A 1 108 ? -13.937 13.404 -0.422 1.00 43.06 134 PHE A C 1
ATOM 608 O O . PHE A 1 108 ? -13.169 12.524 -0.818 1.00 42.00 134 PHE A O 1
ATOM 616 N N . GLN A 1 109 ? -14.800 14.037 -1.216 1.00 50.49 135 GLN A N 1
ATOM 617 C CA . GLN A 1 109 ? -14.928 13.765 -2.643 1.00 52.41 135 GLN A CA 1
ATOM 618 C C . GLN A 1 109 ? -14.245 14.814 -3.508 1.00 53.37 135 GLN A C 1
ATOM 619 O O . GLN A 1 109 ? -13.650 14.474 -4.536 1.00 56.68 135 GLN A O 1
ATOM 625 N N . PHE A 1 110 ? -14.320 16.082 -3.108 1.00 44.00 136 PHE A N 1
ATOM 626 C CA . PHE A 1 110 ? -13.734 17.172 -3.870 1.00 44.87 136 PHE A CA 1
ATOM 627 C C . PHE A 1 110 ? -12.215 17.026 -3.951 1.00 47.28 136 PHE A C 1
ATOM 628 O O . PHE A 1 110 ? -11.598 16.205 -3.268 1.00 50.40 136 PHE A O 1
ATOM 636 N N . ALA A 1 111 ? -11.614 17.848 -4.805 1.00 50.10 137 ALA A N 1
ATOM 637 C CA . ALA A 1 111 ? -10.162 17.913 -4.881 1.00 50.32 137 ALA A CA 1
ATOM 638 C C . ALA A 1 111 ? -9.606 18.503 -3.593 1.00 48.64 137 ALA A C 1
ATOM 639 O O . ALA A 1 111 ? -10.132 19.494 -3.075 1.00 48.98 137 ALA A O 1
ATOM 641 N N . TRP A 1 112 ? -8.555 17.891 -3.069 1.00 45.46 138 TRP A N 1
ATOM 642 C CA . TRP A 1 112 ? -7.929 18.396 -1.854 1.00 43.18 138 TRP A CA 1
ATOM 643 C C . TRP A 1 112 ? -7.281 19.743 -2.141 1.00 45.65 138 TRP A C 1
ATOM 644 O O . TRP A 1 112 ? -6.461 19.843 -3.064 1.00 47.64 138 TRP A O 1
ATOM 655 N N . PRO A 1 113 ? -7.620 20.801 -1.401 1.00 47.72 139 PRO A N 1
ATOM 656 C CA . PRO A 1 113 ? -7.109 22.138 -1.721 1.00 44.63 139 PRO A CA 1
ATOM 657 C C . PRO A 1 113 ? -5.737 22.442 -1.143 1.00 43.92 139 PRO A C 1
ATOM 658 O O . PRO A 1 113 ? -5.265 23.573 -1.298 1.00 49.79 139 PRO A O 1
ATOM 662 N N . ARG A 1 114 ? -5.109 21.473 -0.472 1.00 46.34 140 ARG A N 1
ATOM 663 C CA . ARG A 1 114 ? -3.787 21.593 0.141 1.00 49.25 140 ARG A CA 1
ATOM 664 C C . ARG A 1 114 ? -3.804 22.484 1.382 1.00 46.94 140 ARG A C 1
ATOM 665 O O . ARG A 1 114 ? -3.433 22.034 2.471 1.00 44.51 140 ARG A O 1
ATOM 673 N N . SER A 1 115 ? -4.214 23.743 1.241 1.00 51.06 141 SER A N 1
ATOM 674 C CA . SER A 1 115 ? -4.298 24.644 2.383 1.00 45.11 141 SER A CA 1
ATOM 675 C C . SER A 1 115 ? -5.642 24.463 3.076 1.00 42.11 141 SER A C 1
ATOM 676 O O . SER A 1 115 ? -6.661 24.218 2.423 1.00 42.21 141 SER A O 1
ATOM 679 N N . PHE A 1 116 ? -5.638 24.587 4.401 1.00 36.73 142 PHE A N 1
ATOM 680 C CA . PHE A 1 116 ? -6.809 24.247 5.197 1.00 40.60 142 PHE A CA 1
ATOM 681 C C . PHE A 1 116 ? -6.666 24.857 6.584 1.00 37.87 142 PHE A C 1
ATOM 682 O O . PHE A 1 116 ? -5.580 25.273 6.996 1.00 35.18 142 PHE A O 1
ATOM 690 N N . THR A 1 117 ? -7.782 24.880 7.311 1.00 34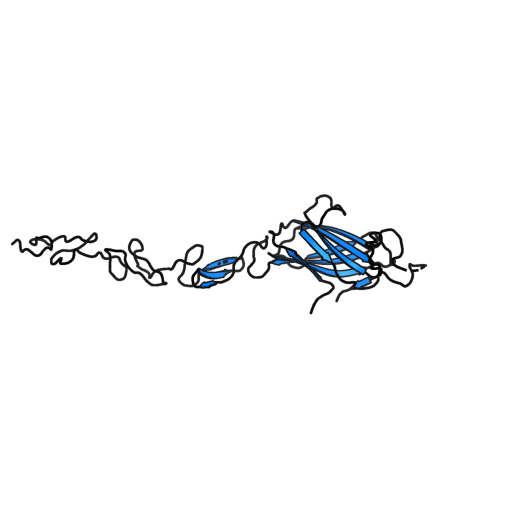.44 143 THR A N 1
ATOM 691 C CA . THR A 1 117 ? -7.808 25.246 8.720 1.00 35.63 143 THR A CA 1
ATOM 692 C C . THR A 1 117 ? -8.313 24.059 9.525 1.00 35.84 143 THR A C 1
ATOM 693 O O . THR A 1 117 ? -9.392 23.526 9.244 1.00 34.22 143 THR A O 1
ATOM 697 N N . LEU A 1 118 ? -7.530 23.644 10.516 1.00 36.37 144 LEU A N 1
ATOM 698 C CA . LEU A 1 118 ? -7.880 22.538 11.396 1.00 40.14 144 LEU A CA 1
ATOM 699 C C . LEU A 1 118 ? -8.287 23.100 12.750 1.00 35.50 144 LEU A C 1
ATOM 700 O O . LEU A 1 118 ? -7.510 23.821 13.383 1.00 34.11 144 LEU A O 1
ATOM 705 N N . ILE A 1 119 ? -9.500 22.775 13.187 1.00 36.53 145 ILE A N 1
ATOM 706 C CA . ILE A 1 119 ? -10.005 23.166 14.498 1.00 36.98 145 ILE A CA 1
ATOM 707 C C . ILE A 1 119 ? -10.297 21.898 15.287 1.00 39.46 145 ILE A C 1
ATOM 708 O O . ILE A 1 119 ? -11.099 21.060 14.854 1.00 38.55 145 ILE A O 1
ATOM 713 N N . VAL A 1 120 ? -9.644 21.756 16.437 1.00 36.11 146 VAL A N 1
ATOM 714 C CA . VAL A 1 120 ? -9.793 20.596 17.307 1.00 38.17 146 VAL A CA 1
ATOM 715 C C . VAL A 1 120 ? -10.295 21.080 18.659 1.00 36.65 146 VAL A C 1
ATOM 716 O O . VAL A 1 120 ? -9.711 21.994 19.254 1.00 36.09 146 VAL A O 1
ATOM 720 N N . GLU A 1 121 ? -11.372 20.469 19.143 1.00 36.10 147 GLU A N 1
ATOM 721 C CA . GLU A 1 121 ? -12.005 20.865 20.392 1.00 38.12 147 GLU A CA 1
ATOM 722 C C . GLU A 1 121 ? -12.142 19.665 21.318 1.00 41.42 147 GLU A C 1
ATOM 723 O O . GLU A 1 121 ? -12.417 18.549 20.866 1.00 38.12 147 GLU A O 1
ATOM 729 N N . ALA A 1 122 ? -11.942 19.899 22.611 1.00 43.31 148 ALA A N 1
ATOM 730 C CA . ALA A 1 122 ? -12.173 18.900 23.643 1.00 44.56 148 ALA A CA 1
ATOM 731 C C . ALA A 1 122 ? -13.452 19.236 24.401 1.00 45.03 148 ALA A C 1
ATOM 732 O O . ALA A 1 122 ? -13.804 20.406 24.569 1.00 48.62 148 ALA A O 1
ATOM 734 N N . TRP A 1 123 ? -14.150 18.197 24.856 1.00 43.53 149 TRP A N 1
ATOM 735 C CA . TRP A 1 123 ? -15.449 18.373 25.488 1.00 46.27 149 TRP A CA 1
ATOM 736 C C . TRP A 1 123 ? -15.621 17.398 26.641 1.00 51.70 149 TRP A C 1
ATOM 737 O O . TRP A 1 123 ? -15.149 16.260 26.578 1.00 52.27 149 TRP A O 1
ATOM 748 N N . ASP A 1 124 ? -16.311 17.850 27.685 1.00 54.05 150 ASP A N 1
ATOM 749 C CA . ASP A 1 124 ? -16.808 16.962 28.726 1.00 56.07 150 ASP A CA 1
ATOM 750 C C . ASP A 1 124 ? -18.221 16.521 28.367 1.00 59.55 150 ASP A C 1
ATOM 751 O O . ASP A 1 124 ? -19.087 17.356 28.086 1.00 59.49 150 ASP A O 1
ATOM 756 N N . TRP A 1 125 ? -18.438 15.212 28.355 1.00 57.04 151 TRP A N 1
ATOM 757 C CA . TRP A 1 125 ? -19.762 14.642 28.169 1.00 61.35 151 TRP A CA 1
ATOM 758 C C . TRP A 1 125 ? -20.435 14.487 29.530 1.00 60.36 151 TRP A C 1
ATOM 759 O O . TRP A 1 125 ? -19.777 14.208 30.536 1.00 59.58 151 TRP A O 1
ATOM 770 N N . ASP A 1 126 ? -21.758 14.681 29.560 1.00 59.42 152 ASP A N 1
ATOM 771 C CA . ASP A 1 126 ? -22.452 14.885 30.825 1.00 73.11 152 ASP A CA 1
ATOM 772 C C . ASP A 1 126 ? -23.727 14.075 31.026 1.00 83.36 152 ASP A C 1
ATOM 773 O O . ASP A 1 126 ? -24.415 14.297 32.030 1.00 92.41 152 ASP A O 1
ATOM 778 N N . ASN A 1 127 ? -24.061 13.149 30.125 1.00 79.30 153 ASN A N 1
ATOM 779 C CA . ASN A 1 127 ? -25.300 12.371 30.208 1.00 84.37 153 ASN A CA 1
ATOM 780 C C . ASN A 1 127 ? -26.515 13.303 30.264 1.00 89.52 153 ASN A C 1
ATOM 781 O O . ASN A 1 127 ? -27.222 13.416 31.267 1.00 93.90 153 ASN A O 1
ATOM 786 N N . ASP A 1 128 ? -26.722 13.989 29.144 1.00 91.24 154 ASP A N 1
ATOM 787 C CA . ASP A 1 128 ? -27.847 14.910 29.012 1.00 95.54 154 ASP A CA 1
ATOM 788 C C . ASP A 1 128 ? -28.142 15.069 27.532 1.00 100.33 154 ASP A C 1
ATOM 789 O O . ASP A 1 128 ? -27.266 15.495 26.772 1.00 98.12 154 ASP A O 1
ATOM 794 N N . THR A 1 129 ? -29.367 14.731 27.123 1.00 105.39 155 THR A N 1
ATOM 795 C CA . THR A 1 129 ? -29.729 14.784 25.711 1.00 108.45 155 THR A CA 1
ATOM 796 C C . THR A 1 129 ? -29.683 16.196 25.137 1.00 106.94 155 THR A C 1
ATOM 797 O O . THR A 1 129 ? -29.787 16.351 23.916 1.00 106.07 155 THR A O 1
ATOM 801 N N . THR A 1 130 ? -29.528 17.230 25.988 1.00 101.94 156 THR A N 1
ATOM 802 C CA . THR A 1 130 ? -29.374 18.657 25.732 1.00 100.15 156 THR A CA 1
ATOM 803 C C . THR A 1 130 ? -28.005 18.947 25.119 1.00 99.44 156 THR A C 1
ATOM 804 O O . THR A 1 130 ? -27.000 18.370 25.546 1.00 99.93 156 THR A O 1
ATOM 808 N N . PRO A 1 131 ? -27.912 19.944 24.034 1.00 96.86 157 PRO A N 1
ATOM 809 C CA . PRO A 1 131 ? -26.600 20.436 23.555 1.00 94.22 157 PRO A CA 1
ATOM 810 C C . PRO A 1 131 ? -26.091 21.655 24.330 1.00 92.70 157 PRO A C 1
ATOM 811 O O . PRO A 1 131 ? -26.212 22.814 23.922 1.00 93.41 157 PRO A O 1
ATOM 815 N N . ASN A 1 132 ? -25.504 21.379 25.492 1.00 91.41 158 ASN A N 1
ATOM 816 C CA . ASN A 1 132 ? -24.942 22.399 26.377 1.00 84.89 158 ASN A CA 1
ATOM 817 C C . ASN A 1 132 ? -23.554 22.771 25.866 1.00 81.27 158 ASN A C 1
ATOM 818 O O . ASN A 1 132 ? -22.600 22.003 26.010 1.00 82.20 158 ASN A O 1
ATOM 823 N N . GLU A 1 133 ? -23.432 23.961 25.271 1.00 82.14 159 GLU A N 1
ATOM 824 C CA . GLU A 1 133 ? -22.149 24.366 24.704 1.00 82.78 159 GLU A CA 1
ATOM 825 C C . GLU A 1 133 ? -21.126 24.685 25.787 1.00 80.04 159 GLU A C 1
ATOM 826 O O . GLU A 1 133 ? -19.920 24.534 25.559 1.00 80.29 159 GLU A O 1
ATOM 832 N N . GLU A 1 134 ? -21.583 25.105 26.968 1.00 77.56 160 GLU A N 1
ATOM 833 C CA . GLU A 1 134 ? -20.704 25.547 28.047 1.00 76.57 160 GLU A CA 1
ATOM 834 C C . GLU A 1 134 ? -19.734 24.452 28.483 1.00 72.05 160 GLU A C 1
ATOM 835 O O . GLU A 1 134 ? -18.783 24.714 29.227 1.00 67.78 160 GLU A O 1
ATOM 841 N N . LEU A 1 135 ? -19.954 23.225 28.008 1.00 73.97 161 LEU A N 1
ATOM 842 C CA . LEU A 1 135 ? -19.131 22.076 28.366 1.00 69.93 161 LEU A CA 1
ATOM 843 C C . LEU A 1 135 ? -17.877 21.947 27.507 1.00 62.92 161 LEU A C 1
ATOM 844 O O . LEU A 1 135 ? -17.368 20.833 27.333 1.00 57.15 161 LEU A O 1
ATOM 849 N N . LEU A 1 136 ? -17.356 23.047 26.969 1.00 61.86 162 LEU A N 1
ATOM 850 C CA . LEU A 1 136 ? -16.150 22.985 26.151 1.00 55.96 162 LEU A CA 1
ATOM 851 C C . LEU A 1 136 ? -14.910 23.048 27.036 1.00 53.29 162 LEU A C 1
ATOM 852 O O . LEU A 1 136 ? -14.815 23.894 27.929 1.00 58.89 162 LEU A O 1
ATOM 857 N N . ILE A 1 137 ? -13.958 22.150 26.783 1.00 49.67 163 ILE A N 1
ATOM 858 C CA . ILE A 1 137 ? -12.734 22.080 27.574 1.00 52.74 163 ILE A CA 1
ATOM 859 C C . ILE A 1 137 ? -11.661 22.967 26.956 1.00 51.80 163 ILE A C 1
ATOM 860 O O . ILE A 1 137 ? -11.133 23.871 27.615 1.00 54.98 163 ILE A O 1
ATOM 865 N N . GLU A 1 138 ? -11.332 22.719 25.691 1.00 51.18 164 GLU A N 1
ATOM 866 C CA . GLU A 1 138 ? -10.248 23.426 25.027 1.00 51.17 164 GLU A CA 1
ATOM 867 C C . GLU A 1 138 ? -10.534 23.493 23.535 1.00 45.49 164 GLU A C 1
ATOM 868 O O . GLU A 1 138 ? -11.153 22.590 22.968 1.00 44.01 164 GLU A O 1
ATOM 874 N N . ARG A 1 139 ? -10.087 24.578 22.907 1.00 46.85 165 ARG A N 1
ATOM 875 C CA . ARG A 1 139 ? -10.126 24.717 21.458 1.00 42.79 165 ARG A CA 1
ATOM 876 C C . ARG A 1 139 ? -8.750 25.133 20.967 1.00 40.86 165 ARG A C 1
ATOM 877 O O . ARG A 1 139 ? -8.169 26.095 21.480 1.00 42.15 165 ARG A O 1
ATOM 885 N N . VAL A 1 140 ? -8.230 24.406 19.979 1.00 41.00 166 VAL A N 1
ATOM 886 C CA . VAL A 1 140 ? -6.964 24.736 19.343 1.00 39.87 166 VAL A CA 1
ATOM 887 C C . VAL A 1 140 ? -7.188 24.798 17.840 1.00 37.25 166 VAL A C 1
ATOM 888 O O . VAL A 1 140 ? -8.193 24.312 17.316 1.00 36.97 166 VAL A O 1
ATOM 892 N N . SER A 1 141 ? -6.233 25.410 17.145 1.00 38.97 167 SER A N 1
ATOM 893 C CA . SER A 1 141 ? -6.375 25.625 15.714 1.00 38.56 167 SER A CA 1
ATOM 894 C C . SER A 1 141 ? -5.003 25.642 15.059 1.00 38.91 167 SER A C 1
ATOM 895 O O . SER A 1 141 ? -3.980 25.860 15.713 1.00 41.06 167 SER A O 1
A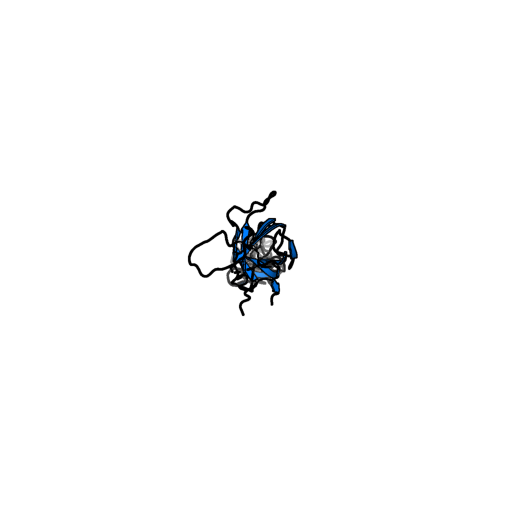TOM 898 N N . HIS A 1 142 ? -5.000 25.412 13.748 1.00 38.93 168 HIS A N 1
ATOM 899 C CA . HIS A 1 142 ? -3.767 25.402 12.965 1.00 43.15 168 HIS A CA 1
ATOM 900 C C . HIS A 1 142 ? -4.126 25.561 11.498 1.00 40.11 168 HIS A C 1
ATOM 901 O O . HIS A 1 142 ? -4.819 24.706 10.936 1.00 39.14 168 HIS A O 1
ATOM 908 N N . ALA A 1 143 ? -3.668 26.648 10.886 1.00 41.36 169 ALA A N 1
ATOM 909 C CA . ALA A 1 143 ? -3.801 26.859 9.451 1.00 39.25 169 ALA A CA 1
ATOM 910 C C . ALA A 1 143 ? -2.471 26.536 8.784 1.00 42.25 169 ALA A C 1
ATOM 911 O O . ALA A 1 143 ? -1.425 27.049 9.195 1.00 39.23 169 ALA A O 1
ATOM 913 N N . GLY A 1 144 ? -2.511 25.682 7.772 1.00 42.33 170 GLY A N 1
ATOM 914 C CA . GLY A 1 144 ? -1.291 25.286 7.107 1.00 45.41 170 GLY A CA 1
ATOM 915 C C . GLY A 1 144 ? -1.564 24.580 5.799 1.00 49.08 170 GLY A C 1
ATOM 916 O O . GLY A 1 144 ? -2.652 24.683 5.232 1.00 45.60 170 GLY A O 1
ATOM 917 N N . MET A 1 145 ? -0.551 23.855 5.331 1.00 50.29 171 MET A N 1
ATOM 918 C CA . MET A 1 145 ? -0.601 23.154 4.057 1.00 47.23 171 MET A CA 1
ATOM 919 C C . MET A 1 145 ? -0.112 21.726 4.243 1.00 46.94 171 MET A C 1
ATOM 920 O O . MET A 1 145 ? 0.900 21.490 4.909 1.00 48.96 171 MET A O 1
ATOM 925 N N . ILE A 1 146 ? -0.832 20.776 3.653 1.00 48.17 172 ILE A N 1
ATOM 926 C CA . ILE A 1 146 ? -0.465 19.367 3.729 1.00 49.28 172 ILE A CA 1
ATOM 927 C C . ILE A 1 146 ? -0.790 18.705 2.396 1.00 49.68 172 ILE A C 1
ATOM 928 O O . ILE A 1 146 ? -1.817 18.999 1.772 1.00 45.99 172 ILE A O 1
ATOM 933 N N . ASN A 1 147 ? 0.109 17.833 1.945 1.00 55.26 173 ASN A N 1
ATOM 934 C CA . ASN A 1 147 ? -0.034 17.059 0.725 1.00 53.60 173 ASN A CA 1
ATOM 935 C C . ASN A 1 147 ? -0.145 15.574 1.050 1.00 55.93 173 ASN A C 1
ATOM 936 O O . ASN A 1 147 ? 0.354 15.122 2.086 1.00 55.92 173 ASN A O 1
ATOM 941 N N . PRO A 1 148 ? -0.802 14.788 0.195 1.00 61.49 174 PRO A N 1
ATOM 942 C CA . PRO A 1 148 ? -0.836 13.335 0.429 1.00 55.01 174 PRO A CA 1
ATOM 943 C C . PRO A 1 148 ? 0.536 12.687 0.387 1.00 56.29 174 PRO A C 1
ATOM 944 O O . PRO A 1 148 ? 0.735 11.639 1.015 1.00 60.24 174 PRO A O 1
ATOM 948 N N . GLU A 1 149 ? 1.492 13.283 -0.332 1.00 69.76 175 GLU A N 1
ATOM 949 C CA . GLU A 1 149 ? 2.825 12.696 -0.440 1.00 77.33 175 GLU A CA 1
ATOM 950 C C . GLU A 1 149 ? 3.494 12.583 0.924 1.00 74.52 175 GLU A C 1
ATOM 951 O O . GLU A 1 149 ? 4.104 11.555 1.240 1.00 80.88 175 GLU A O 1
ATOM 957 N N . ASP A 1 150 ? 3.394 13.628 1.741 1.00 73.31 176 ASP A N 1
ATOM 958 C CA . ASP A 1 150 ? 3.924 13.580 3.093 1.00 74.70 176 ASP A CA 1
ATOM 959 C C . ASP A 1 150 ? 3.220 12.500 3.907 1.00 76.92 176 ASP A C 1
ATOM 960 O O . ASP A 1 150 ? 2.122 12.045 3.573 1.00 76.13 176 ASP A O 1
ATOM 965 N N . ARG A 1 151 ? 3.864 12.096 4.999 1.00 76.50 177 ARG A N 1
ATOM 966 C CA . ARG A 1 151 ? 3.216 11.194 5.941 1.00 69.90 177 ARG A CA 1
ATOM 967 C C . ARG A 1 151 ? 2.757 11.973 7.166 1.00 62.33 177 ARG A C 1
ATOM 968 O O . ARG A 1 151 ? 2.370 13.141 7.052 1.00 61.71 177 ARG A O 1
ATOM 976 N N . TRP A 1 152 ? 2.804 11.343 8.336 1.00 57.33 178 TRP A N 1
ATOM 977 C CA . TRP A 1 152 ? 2.268 11.956 9.545 1.00 51.76 178 TRP A CA 1
ATOM 978 C C . TRP A 1 152 ? 3.096 13.169 9.951 1.00 52.80 178 TRP A C 1
ATOM 979 O O . TRP A 1 152 ? 4.287 13.044 10.263 1.00 52.50 178 TRP A O 1
ATOM 990 N N . LYS A 1 153 ? 2.462 14.340 9.944 1.00 48.76 179 LYS A N 1
ATOM 991 C CA . LYS A 1 153 ? 3.020 15.536 10.561 1.00 52.90 179 LYS A CA 1
ATOM 992 C C . LYS A 1 153 ? 2.603 15.586 12.023 1.00 46.13 179 LYS A C 1
ATOM 993 O O . LYS A 1 153 ? 1.420 15.435 12.339 1.00 39.72 179 LYS A O 1
ATOM 999 N N . SER A 1 154 ? 3.571 15.789 12.912 1.00 46.76 180 SER A N 1
ATOM 1000 C CA . SER A 1 154 ? 3.276 15.917 14.330 1.00 50.16 180 SER A CA 1
ATOM 1001 C C . SER A 1 154 ? 2.939 17.366 14.655 1.00 52.74 180 SER A C 1
ATOM 1002 O O . SER A 1 154 ? 3.615 18.292 14.197 1.00 52.76 180 SER A O 1
ATOM 1005 N N . LEU A 1 155 ? 1.875 17.559 15.433 1.00 51.81 181 LEU A N 1
ATOM 1006 C CA . LEU A 1 155 ? 1.430 18.885 15.837 1.00 51.80 181 LEU A CA 1
ATOM 1007 C C . LEU A 1 155 ? 1.315 18.935 17.351 1.00 50.88 181 LEU A C 1
ATOM 1008 O O . LEU A 1 155 ? 0.739 18.031 17.964 1.00 51.51 181 LEU A O 1
ATOM 1013 N N . HIS A 1 156 ? 1.860 19.993 17.947 1.00 59.46 182 HIS A N 1
ATOM 1014 C CA . HIS A 1 156 ? 1.813 20.212 19.385 1.00 55.70 182 HIS A CA 1
ATOM 1015 C C . HIS A 1 156 ? 1.037 21.491 19.658 1.00 53.91 182 HIS A C 1
ATOM 1016 O O . HIS A 1 156 ? 1.287 22.519 19.021 1.00 58.24 182 HIS A O 1
ATOM 1023 N N . PHE A 1 157 ? 0.101 21.428 20.599 1.00 53.76 183 PHE A N 1
ATOM 1024 C CA . PHE A 1 157 ? -0.733 22.571 20.935 1.00 56.88 183 PHE A CA 1
ATOM 1025 C C . PHE A 1 157 ? -0.755 22.779 22.440 1.00 58.29 183 PHE A C 1
ATOM 1026 O O . PHE A 1 157 ? -0.761 21.815 23.213 1.00 57.44 183 PHE A O 1
ATOM 1034 N N . SER A 1 158 ? -0.765 24.046 22.847 1.00 63.64 184 SER A N 1
ATOM 1035 C CA . SER A 1 158 ? -0.904 24.430 24.245 1.00 57.72 184 SER A CA 1
ATOM 1036 C C . SER A 1 158 ? -1.945 25.532 24.329 1.00 59.63 184 SER A C 1
ATOM 1037 O O . SER A 1 158 ? -1.815 26.563 23.661 1.00 65.62 184 SER A O 1
ATOM 1040 N N . GLY A 1 159 ? -2.986 25.307 25.129 1.00 58.21 185 GLY A N 1
ATOM 1041 C CA . GLY A 1 159 ? -4.001 26.298 25.380 1.00 57.96 185 GLY A CA 1
ATOM 1042 C C . GLY A 1 159 ? -3.949 26.820 26.802 1.00 59.20 185 GLY A C 1
ATOM 1043 O O . GLY A 1 159 ? -3.034 26.523 27.574 1.00 61.77 185 GLY A O 1
ATOM 1044 N N . HIS A 1 160 ? -4.963 27.620 27.143 1.00 60.45 186 HIS A N 1
ATOM 1045 C CA . HIS A 1 160 ? -5.105 28.078 28.519 1.00 61.19 186 HIS A CA 1
ATOM 1046 C C . HIS A 1 160 ? -5.327 26.924 29.485 1.00 64.83 186 HIS A C 1
ATOM 1047 O O . HIS A 1 160 ? -5.080 27.074 30.685 1.00 65.54 186 HIS A O 1
ATOM 1054 N N . VAL A 1 161 ? -5.787 25.779 28.990 1.00 62.12 187 VAL A N 1
ATOM 1055 C CA . VAL A 1 161 ? -6.233 24.684 29.842 1.00 62.32 187 VAL A CA 1
ATOM 1056 C C . VAL A 1 161 ? -5.449 23.417 29.539 1.00 62.08 187 VAL A C 1
ATOM 1057 O O . VAL A 1 161 ? -4.829 22.830 30.433 1.00 56.50 187 VAL A O 1
ATOM 1061 N N . ALA A 1 162 ? -5.465 22.992 28.281 1.00 63.71 188 ALA A N 1
ATOM 1062 C CA . ALA A 1 162 ? -4.997 21.671 27.900 1.00 56.12 188 ALA A CA 1
ATOM 1063 C C . ALA A 1 162 ? -3.774 21.742 26.994 1.00 53.48 188 ALA A C 1
ATOM 1064 O O . ALA A 1 162 ? -3.467 22.777 26.396 1.00 59.97 188 ALA A O 1
ATOM 1066 N N . HIS A 1 163 ? -3.074 20.612 26.907 1.00 54.08 189 HIS A N 1
ATOM 1067 C CA . HIS A 1 163 ? -1.928 20.441 26.021 1.00 59.64 189 HIS A CA 1
ATOM 1068 C C . HIS A 1 163 ? -2.163 19.197 25.178 1.00 60.84 189 HIS A C 1
ATOM 1069 O O . HIS A 1 163 ? -2.242 18.088 25.716 1.00 59.32 189 HIS A O 1
ATOM 1076 N N . LEU A 1 164 ? -2.275 19.377 23.865 1.00 58.56 190 LEU A N 1
ATOM 1077 C CA . LEU A 1 164 ? -2.581 18.286 22.954 1.00 54.40 190 LEU A CA 1
ATOM 1078 C C . LEU A 1 164 ? -1.357 17.892 22.138 1.00 55.33 190 LEU A C 1
ATOM 1079 O O . LEU A 1 164 ? -0.465 18.706 21.882 1.00 56.36 190 LEU A O 1
ATOM 1084 N N . GLU A 1 165 ? -1.330 16.624 21.735 1.00 55.31 191 GLU A N 1
ATOM 1085 C CA . GLU A 1 165 ? -0.340 16.098 20.806 1.00 54.31 191 GLU A CA 1
ATOM 1086 C C . GLU A 1 165 ? -1.056 15.165 19.844 1.00 51.95 191 GLU A C 1
ATOM 1087 O O . GLU A 1 165 ? -1.833 14.306 20.276 1.00 46.95 191 GLU A O 1
ATOM 1093 N N . LEU A 1 166 ? -0.812 15.344 18.548 1.00 52.00 192 LEU A N 1
ATOM 1094 C CA . LEU A 1 166 ? -1.565 14.609 17.542 1.00 49.53 192 LEU A CA 1
ATOM 1095 C C . LEU A 1 166 ? -0.837 14.665 16.208 1.00 47.14 192 LEU A C 1
ATOM 1096 O O . LEU A 1 166 ? -0.112 15.620 15.918 1.00 46.22 192 LEU A O 1
ATOM 1101 N N . GLN A 1 167 ? -1.044 13.628 15.403 1.00 46.53 193 GLN A N 1
ATOM 1102 C CA . GLN A 1 167 ? -0.556 13.570 14.035 1.00 43.94 193 GLN A CA 1
ATOM 1103 C C . GLN A 1 167 ? -1.730 13.720 13.077 1.00 40.45 193 GLN A C 1
ATOM 1104 O O . GLN A 1 167 ? -2.867 13.377 13.411 1.00 37.69 193 GLN A O 1
ATOM 1110 N N . ILE A 1 168 ? -1.456 14.251 11.884 1.00 38.62 194 ILE A N 1
ATOM 1111 C CA . ILE A 1 168 ? -2.462 14.343 10.834 1.00 36.11 194 ILE A CA 1
ATOM 1112 C C . ILE A 1 168 ? -1.869 13.834 9.528 1.00 35.63 194 ILE A C 1
ATOM 1113 O O . ILE A 1 168 ? -0.652 13.821 9.330 1.00 36.03 194 ILE A O 1
ATOM 1118 N N . ARG A 1 169 ? -2.755 13.416 8.628 1.00 37.90 195 ARG A N 1
ATOM 1119 C CA . ARG A 1 169 ? -2.345 12.824 7.363 1.00 40.15 195 ARG A CA 1
ATOM 1120 C C . ARG A 1 169 ? -3.483 12.968 6.365 1.00 37.27 195 ARG A C 1
ATOM 1121 O O . ARG A 1 169 ? -4.659 12.994 6.739 1.00 37.30 195 ARG A O 1
ATOM 1129 N N . VAL A 1 170 ? -3.117 13.085 5.093 1.00 37.81 196 VAL A N 1
ATOM 1130 C CA . VAL A 1 170 ? -4.061 13.044 3.984 1.00 42.03 196 VAL A CA 1
ATOM 1131 C C . VAL A 1 170 ? -3.667 11.886 3.082 1.00 41.35 196 VAL A C 1
ATOM 1132 O O . VAL A 1 170 ? -2.494 11.750 2.715 1.00 42.36 196 VAL A O 1
ATOM 1136 N N . ARG A 1 171 ? -4.641 11.048 2.740 1.00 42.21 197 ARG A N 1
ATOM 1137 C CA . ARG A 1 171 ? -4.415 9.891 1.889 1.00 47.40 197 ARG A CA 1
ATOM 1138 C C . ARG A 1 171 ? -5.457 9.861 0.783 1.00 41.68 197 ARG A C 1
ATOM 1139 O O . ARG A 1 171 ? -6.606 10.267 0.979 1.00 39.05 197 ARG A O 1
ATOM 1147 N N . CYS A 1 172 ? -5.042 9.389 -0.387 1.00 42.43 198 CYS A N 1
ATOM 1148 C CA . CYS A 1 172 ? -5.969 9.146 -1.478 1.00 46.09 198 CYS A CA 1
ATOM 1149 C C . CYS A 1 172 ? -6.488 7.719 -1.398 1.00 42.81 198 CYS A C 1
ATOM 1150 O O . CYS A 1 172 ? -5.773 6.801 -0.987 1.00 42.53 198 CYS A O 1
ATOM 1153 N N . ASP A 1 173 ? -7.745 7.538 -1.792 1.00 45.50 199 ASP A N 1
ATOM 1154 C CA . ASP A 1 173 ? -8.282 6.192 -1.908 1.00 51.22 199 ASP A CA 1
ATOM 1155 C C . ASP A 1 173 ? -7.538 5.421 -2.993 1.00 47.82 199 ASP A C 1
ATOM 1156 O O . ASP A 1 173 ? -6.798 5.988 -3.802 1.00 48.08 199 ASP A O 1
ATOM 1161 N N . GLU A 1 174 ? -7.739 4.107 -2.996 1.00 49.04 200 GLU A N 1
ATOM 1162 C CA . GLU A 1 174 ? -7.125 3.265 -4.012 1.00 47.70 200 GLU A CA 1
ATOM 1163 C C . GLU A 1 174 ? -7.536 3.732 -5.401 1.00 46.34 200 GLU A C 1
ATOM 1164 O O . GLU A 1 174 ? -8.687 4.113 -5.632 1.00 47.47 200 GLU A O 1
ATOM 1170 N N . ASN A 1 175 ? -6.569 3.721 -6.319 1.00 39.88 201 ASN A N 1
ATOM 1171 C CA . ASN A 1 175 ? -6.700 4.151 -7.709 1.00 46.58 201 ASN A CA 1
ATOM 1172 C C . ASN A 1 175 ? -6.888 5.657 -7.854 1.00 43.34 201 ASN A C 1
ATOM 1173 O O . ASN A 1 175 ? -7.245 6.124 -8.943 1.00 45.25 201 ASN A O 1
ATOM 1178 N N . TYR A 1 176 ? -6.661 6.431 -6.797 1.00 43.11 202 TYR A N 1
ATOM 1179 C CA . TYR A 1 176 ? -6.645 7.885 -6.876 1.00 44.17 202 TYR A CA 1
ATOM 1180 C C . TYR A 1 176 ? -5.241 8.394 -6.579 1.00 41.74 202 TYR A C 1
ATOM 1181 O O . TYR A 1 176 ? -4.513 7.815 -5.767 1.00 39.90 202 TYR A O 1
ATOM 1190 N N . TYR A 1 177 ? -4.856 9.475 -7.256 1.00 41.77 203 TYR A N 1
ATOM 1191 C CA . TYR A 1 177 ? -3.473 9.929 -7.234 1.00 43.22 203 TYR A CA 1
ATOM 1192 C C . TYR A 1 177 ? -3.432 11.454 -7.237 1.00 45.38 203 TYR A C 1
ATOM 1193 O O . TYR A 1 177 ? -4.467 12.125 -7.192 1.00 48.58 203 TYR A O 1
ATOM 1202 N N . SER A 1 178 ? -2.206 11.987 -7.286 1.00 46.82 204 SER A N 1
ATOM 1203 C CA . SER A 1 178 ? -1.894 13.412 -7.386 1.00 46.60 204 SER A CA 1
ATOM 1204 C C . SER A 1 178 ? -2.142 14.156 -6.077 1.00 51.61 204 SER A C 1
ATOM 1205 O O . SER A 1 178 ? -2.736 13.611 -5.140 1.00 51.09 204 SER A O 1
ATOM 1208 N N . ALA A 1 179 ? -1.681 15.409 -6.012 1.00 54.24 205 ALA A N 1
ATOM 1209 C CA . ALA A 1 179 ? -1.772 16.196 -4.787 1.00 51.32 205 ALA A CA 1
ATOM 1210 C C . ALA A 1 179 ? -3.206 16.554 -4.424 1.00 48.98 205 ALA A C 1
ATOM 1211 O O . ALA A 1 179 ? -3.467 16.917 -3.272 1.00 51.20 205 ALA A O 1
ATOM 1213 N N . THR A 1 180 ? -4.132 16.470 -5.374 1.00 48.07 206 THR A N 1
ATOM 1214 C CA . THR A 1 180 ? -5.539 16.736 -5.118 1.00 47.09 206 THR A CA 1
ATOM 1215 C C . THR A 1 180 ? -6.334 15.470 -4.825 1.00 50.88 206 THR A C 1
ATOM 1216 O O . THR A 1 180 ? -7.529 15.563 -4.527 1.00 47.92 206 THR A O 1
ATOM 1220 N N . CYS A 1 181 ? -5.698 14.296 -4.889 1.00 50.85 207 CYS A N 1
ATOM 1221 C CA . CYS A 1 181 ? -6.383 13.004 -4.789 1.00 47.95 207 CYS A CA 1
ATOM 1222 C C . CYS A 1 181 ? -7.516 12.891 -5.806 1.00 48.26 207 CYS A C 1
ATOM 1223 O O . CYS A 1 181 ? -8.501 12.185 -5.579 1.00 49.39 207 CYS A O 1
ATOM 1226 N N . ASN A 1 182 ? -7.380 13.586 -6.936 1.00 48.93 208 ASN A N 1
ATOM 1227 C CA . ASN A 1 182 ? -8.434 13.677 -7.935 1.00 52.28 208 ASN A CA 1
ATOM 1228 C C . ASN A 1 182 ? -8.089 12.973 -9.240 1.00 51.40 208 ASN A C 1
ATOM 1229 O O . ASN A 1 182 ? -8.964 12.841 -10.103 1.00 51.89 208 ASN A O 1
ATOM 1234 N N . LYS A 1 183 ? -6.847 12.524 -9.404 1.00 48.29 209 LYS A N 1
ATOM 1235 C CA . LYS A 1 183 ? -6.403 11.842 -10.613 1.00 47.62 209 LYS A CA 1
ATOM 1236 C C . LYS A 1 183 ? -6.687 10.350 -10.473 1.00 48.90 209 LYS A C 1
ATOM 1237 O O . LYS A 1 183 ? -6.177 9.701 -9.553 1.00 49.32 209 LYS A O 1
ATOM 1243 N N . PHE A 1 184 ? -7.493 9.809 -11.383 1.00 51.13 210 PHE A N 1
ATOM 1244 C CA . PHE A 1 184 ? -8.007 8.450 -11.280 1.00 49.15 210 PHE A CA 1
ATOM 1245 C C . PHE A 1 184 ? -7.321 7.534 -12.285 1.00 50.50 210 PHE A C 1
ATOM 1246 O O . PHE A 1 184 ? -7.132 7.902 -13.449 1.00 52.54 210 PHE A O 1
ATOM 1254 N N . CYS A 1 185 ? -6.954 6.335 -11.827 1.00 47.82 211 CYS A N 1
ATOM 1255 C CA . CYS A 1 185 ? -6.353 5.324 -12.697 1.00 47.45 211 CYS A CA 1
ATOM 1256 C C . CYS A 1 185 ? -6.599 3.957 -12.073 1.00 52.08 211 CYS A C 1
ATOM 1257 O O . CYS A 1 185 ? -6.019 3.644 -11.028 1.00 46.05 211 CYS A O 1
ATOM 1260 N N . ARG A 1 186 ? -7.451 3.151 -12.703 1.00 50.28 212 ARG A N 1
ATOM 1261 C CA . ARG A 1 186 ? -7.591 1.757 -12.327 1.00 51.53 212 ARG A CA 1
ATOM 1262 C C . ARG A 1 186 ? -7.088 0.880 -13.466 1.00 54.84 212 ARG A C 1
ATOM 1263 O O . ARG A 1 186 ? -7.482 1.093 -14.622 1.00 51.44 212 ARG A O 1
ATOM 1271 N N . PRO A 1 187 ? -6.216 -0.092 -13.191 1.00 52.95 213 PRO A N 1
ATOM 1272 C CA . PRO A 1 187 ? -5.705 -0.952 -14.265 1.00 48.05 213 PRO A CA 1
ATOM 1273 C C . PRO A 1 187 ? -6.834 -1.662 -14.995 1.00 52.52 213 PRO A C 1
ATOM 1274 O O . PRO A 1 187 ? -7.889 -1.952 -14.426 1.00 52.96 213 PRO A O 1
ATOM 1278 N N . ARG A 1 188 ? -6.599 -1.941 -16.275 1.00 49.73 214 ARG A N 1
ATOM 1279 C CA . ARG A 1 188 ? -7.656 -2.430 -17.146 1.00 45.06 214 ARG A CA 1
ATOM 1280 C C . ARG A 1 188 ? -7.042 -3.208 -18.301 1.00 44.91 214 ARG A C 1
ATOM 1281 O O . ARG A 1 188 ? -6.015 -2.806 -18.852 1.00 46.32 214 ARG A O 1
ATOM 1289 N N . ASN A 1 189 ? -7.680 -4.326 -18.657 1.00 44.14 215 ASN A N 1
ATOM 1290 C CA . ASN A 1 189 ? -7.275 -5.148 -19.790 1.00 46.07 215 ASN A CA 1
ATOM 1291 C C . ASN A 1 189 ? -8.539 -5.797 -20.361 1.00 43.12 215 ASN A C 1
ATOM 1292 O O . ASN A 1 189 ? -8.800 -6.989 -20.207 1.00 41.05 215 ASN A O 1
ATOM 1297 N N . ASP A 1 190 ? -9.358 -4.991 -21.037 1.00 44.51 216 ASP A N 1
ATOM 1298 C CA . ASP A 1 190 ? -10.585 -5.516 -21.620 1.00 44.51 216 ASP A CA 1
ATOM 1299 C C . ASP A 1 190 ? -11.005 -4.759 -22.876 1.00 40.14 216 ASP A C 1
ATOM 1300 O O . ASP A 1 190 ? -10.166 -4.223 -23.606 1.00 35.90 216 ASP A O 1
ATOM 1305 N N . PHE A 1 191 ? -12.317 -4.714 -23.113 1.00 39.59 217 PHE A N 1
ATOM 1306 C CA . PHE A 1 191 ? -12.884 -4.147 -24.330 1.00 41.45 217 PHE A CA 1
ATOM 1307 C C . PHE A 1 191 ? -12.520 -2.679 -24.532 1.00 42.03 217 PHE A C 1
ATOM 1308 O O . PHE A 1 191 ? -12.563 -2.196 -25.669 1.00 43.68 217 PHE A O 1
ATOM 1316 N N . PHE A 1 192 ? -12.146 -1.962 -23.470 1.00 45.45 218 PHE A N 1
ATOM 1317 C CA . PHE A 1 192 ? -11.966 -0.519 -23.545 1.00 41.76 218 PHE A CA 1
ATOM 1318 C C . PHE A 1 192 ? -10.527 -0.041 -23.412 1.00 42.75 218 PHE A C 1
ATOM 1319 O O . PHE A 1 192 ? -10.283 1.158 -23.588 1.00 48.47 218 PHE A O 1
ATOM 1327 N N . GLY A 1 193 ? -9.574 -0.917 -23.105 1.00 32.97 219 GLY A N 1
ATOM 1328 C CA . GLY A 1 193 ? -8.206 -0.468 -22.928 1.00 32.78 219 GLY A CA 1
ATOM 1329 C C . GLY A 1 193 ? -7.284 -1.510 -22.331 1.00 38.95 219 GLY A C 1
ATOM 1330 O O . GLY A 1 193 ? -7.743 -2.464 -21.697 1.00 41.09 219 GLY A O 1
ATOM 1331 N N . HIS A 1 194 ? -5.975 -1.337 -22.519 1.00 36.99 220 HIS A N 1
ATOM 1332 C CA . HIS A 1 194 ? -4.989 -2.325 -22.081 1.00 38.44 220 HIS A CA 1
ATOM 1333 C C . HIS A 1 194 ? -3.794 -1.576 -21.499 1.00 38.80 220 HIS A C 1
ATOM 1334 O O . HIS A 1 194 ? -2.906 -1.139 -22.239 1.00 38.58 220 HIS A O 1
ATOM 1341 N N . TYR A 1 195 ? -3.773 -1.434 -20.175 1.00 41.28 221 TYR A N 1
ATOM 1342 C CA . TYR A 1 195 ? -2.749 -0.643 -19.509 1.00 41.34 221 TYR A CA 1
ATOM 1343 C C . TYR A 1 195 ? -2.745 -0.961 -18.023 1.00 40.62 221 TYR A C 1
ATOM 1344 O O . TYR A 1 195 ? -3.736 -1.445 -17.468 1.00 43.23 221 TYR A O 1
ATOM 1353 N N . THR A 1 196 ? -1.615 -0.673 -17.387 1.00 41.10 222 THR A N 1
ATOM 1354 C CA . THR A 1 196 ? -1.495 -0.601 -15.939 1.00 41.02 222 THR A CA 1
ATOM 1355 C C . THR A 1 196 ? -1.308 0.863 -15.539 1.00 44.62 222 THR A C 1
ATOM 1356 O O . THR A 1 196 ? -1.350 1.768 -16.378 1.00 39.65 222 THR A O 1
ATOM 1360 N N . CYS A 1 197 ? -1.106 1.099 -14.244 1.00 46.00 223 CYS A N 1
ATOM 1361 C CA . CYS A 1 197 ? -0.894 2.441 -13.718 1.00 43.76 223 CYS A CA 1
ATOM 1362 C C . CYS A 1 197 ? 0.483 2.525 -13.074 1.00 42.40 223 CYS A C 1
ATOM 1363 O O . CYS A 1 197 ? 0.938 1.567 -12.442 1.00 42.67 223 CYS A O 1
ATOM 1366 N N . ASP A 1 198 ? 1.147 3.668 -13.236 1.00 44.33 224 ASP A N 1
ATOM 1367 C CA . ASP A 1 198 ? 2.456 3.865 -12.630 1.00 48.35 224 ASP A CA 1
ATOM 1368 C C . ASP A 1 198 ? 2.289 4.530 -11.262 1.00 42.35 224 ASP A C 1
ATOM 1369 O O . ASP A 1 198 ? 1.177 4.650 -10.738 1.00 38.62 224 ASP A O 1
ATOM 1374 N N . GLN A 1 199 ? 3.406 4.973 -10.673 1.00 46.45 225 GLN A N 1
ATOM 1375 C CA . GLN A 1 199 ? 3.367 5.537 -9.325 1.00 50.01 225 GLN A CA 1
ATOM 1376 C C . GLN A 1 199 ? 2.413 6.719 -9.226 1.00 47.55 225 GLN A C 1
ATOM 1377 O O . GLN A 1 199 ? 1.756 6.902 -8.194 1.00 42.82 225 GLN A O 1
ATOM 1383 N N . TYR A 1 200 ? 2.312 7.522 -10.283 1.00 43.50 226 TYR A N 1
ATOM 1384 C CA . TYR A 1 200 ? 1.633 8.808 -10.220 1.00 41.00 226 TYR A CA 1
ATOM 1385 C C . TYR A 1 200 ? 0.298 8.824 -10.956 1.00 43.09 226 TYR A C 1
ATOM 1386 O O . TYR A 1 200 ? -0.237 9.906 -11.222 1.00 46.78 226 TYR A O 1
ATOM 1395 N N . GLY A 1 201 ? -0.257 7.661 -11.286 1.00 41.44 227 GLY A N 1
ATOM 1396 C CA . GLY A 1 201 ? -1.553 7.615 -11.935 1.00 42.19 227 GLY A CA 1
ATOM 1397 C C . GLY A 1 201 ? -1.530 7.739 -13.440 1.00 42.96 227 GLY A C 1
ATOM 1398 O O . GLY A 1 201 ? -2.580 7.981 -14.045 1.00 41.22 227 GLY A O 1
ATOM 1399 N N . ASN A 1 202 ? -0.367 7.589 -14.066 1.00 39.82 228 ASN A N 1
ATOM 1400 C CA . ASN A 1 202 ? -0.281 7.616 -15.518 1.00 41.83 228 ASN A CA 1
ATOM 1401 C C . ASN A 1 202 ? -0.567 6.235 -16.091 1.00 44.83 228 ASN A C 1
ATOM 1402 O O . ASN A 1 202 ? -0.124 5.217 -15.549 1.00 42.65 228 ASN A O 1
ATOM 1407 N N . LYS A 1 203 ? -1.315 6.204 -17.190 1.00 44.77 229 LYS A N 1
ATOM 1408 C CA . LYS A 1 203 ? -1.564 4.947 -17.880 1.00 40.56 229 LYS A CA 1
ATOM 1409 C C . LYS A 1 203 ? -0.287 4.465 -18.555 1.00 37.56 229 LYS A C 1
ATOM 1410 O O . LYS A 1 203 ? 0.351 5.209 -19.305 1.00 43.91 229 LYS A O 1
ATOM 1416 N N . ALA A 1 204 ? 0.089 3.223 -18.279 1.00 38.57 230 ALA A N 1
ATOM 1417 C CA . ALA A 1 204 ? 1.217 2.572 -18.937 1.00 45.07 230 ALA A CA 1
ATOM 1418 C C . ALA A 1 204 ? 0.645 1.459 -19.808 1.00 45.58 230 ALA A C 1
ATOM 1419 O O . ALA A 1 204 ? 0.242 0.409 -19.298 1.00 41.96 230 ALA A O 1
ATOM 1421 N N . CYS A 1 205 ? 0.599 1.700 -21.119 1.00 45.04 231 CYS A N 1
ATOM 1422 C CA . CYS A 1 205 ? 0.016 0.729 -22.037 1.00 47.91 231 CYS A CA 1
ATOM 1423 C C . CYS A 1 205 ? 0.732 -0.611 -21.929 1.00 41.31 231 CYS A C 1
ATOM 1424 O O . CYS A 1 205 ? 1.949 -0.673 -21.734 1.00 39.41 231 CYS A O 1
ATOM 1427 N N . MET A 1 206 ? -0.035 -1.687 -22.049 1.00 41.37 232 MET A N 1
ATOM 1428 C CA . MET A 1 206 ? 0.540 -3.018 -22.020 1.00 44.68 232 MET A CA 1
ATOM 1429 C C . MET A 1 206 ? 1.251 -3.314 -23.337 1.00 44.86 232 MET A C 1
ATOM 1430 O O . MET A 1 206 ? 1.023 -2.658 -24.358 1.00 42.12 232 MET A O 1
ATOM 1435 N N . ASP A 1 207 ? 2.133 -4.313 -23.296 1.00 51.94 233 ASP A N 1
ATOM 1436 C CA . ASP A 1 207 ? 2.942 -4.705 -24.445 1.00 53.69 233 ASP A CA 1
ATOM 1437 C C . ASP A 1 207 ? 2.093 -4.897 -25.696 1.00 53.31 233 ASP A C 1
ATOM 1438 O O . ASP A 1 207 ? 1.295 -5.837 -25.775 1.00 51.43 233 ASP A O 1
ATOM 1443 N N . GLY A 1 208 ? 2.245 -3.998 -26.670 1.00 47.11 234 GLY A N 1
ATOM 1444 C CA . GLY A 1 208 ? 1.548 -4.097 -27.938 1.00 43.35 234 GLY A CA 1
ATOM 1445 C C . GLY A 1 208 ? 0.466 -3.063 -28.169 1.00 47.32 234 GLY A C 1
ATOM 1446 O O . GLY A 1 208 ? -0.228 -3.144 -29.190 1.00 43.82 234 GLY A O 1
ATOM 1447 N N . TRP A 1 209 ? 0.296 -2.094 -27.272 1.00 51.71 235 TRP A N 1
ATOM 1448 C CA . TRP A 1 209 ? -0.770 -1.112 -27.391 1.00 47.38 235 TRP A CA 1
ATOM 1449 C C . TRP A 1 209 ? -0.197 0.292 -27.267 1.00 48.00 235 TRP A C 1
ATOM 1450 O O . TRP A 1 209 ? 0.864 0.505 -26.673 1.00 51.62 235 TRP A O 1
ATOM 1461 N N . MET A 1 210 ? -0.916 1.253 -27.843 1.00 47.89 236 MET A N 1
ATOM 1462 C CA . MET A 1 210 ? -0.493 2.646 -27.843 1.00 50.46 236 MET A CA 1
ATOM 1463 C C . MET A 1 210 ? -1.731 3.536 -27.831 1.00 53.41 236 MET A C 1
ATOM 1464 O O . MET A 1 210 ? -2.868 3.058 -27.881 1.00 51.09 236 MET A O 1
ATOM 1469 N N . GLY A 1 211 ? -1.499 4.842 -27.766 1.00 53.18 237 GLY A N 1
ATOM 1470 C CA . GLY A 1 211 ? -2.567 5.813 -27.683 1.00 53.45 237 GLY A CA 1
ATOM 1471 C C . GLY A 1 211 ? -2.761 6.329 -26.265 1.00 57.89 237 GLY A C 1
ATOM 1472 O O . GLY A 1 211 ? -2.271 5.760 -25.286 1.00 55.93 237 GLY A O 1
ATOM 1473 N N . LYS A 1 212 ? -3.503 7.436 -26.160 1.00 56.91 238 LYS A N 1
ATOM 1474 C CA . LYS A 1 212 ? -3.693 8.075 -24.860 1.00 59.91 238 LYS A CA 1
ATOM 1475 C C . LYS A 1 212 ? -4.458 7.175 -23.898 1.00 59.10 238 LYS A C 1
ATOM 1476 O O . LYS A 1 212 ? -4.180 7.166 -22.692 1.00 55.71 238 LYS A O 1
ATOM 1482 N N . GLU A 1 213 ? -5.424 6.412 -24.407 1.00 59.63 239 GLU A N 1
ATOM 1483 C CA . GLU A 1 213 ? -6.215 5.502 -23.590 1.00 59.57 239 GLU A CA 1
ATOM 1484 C C . GLU A 1 213 ? -5.818 4.040 -23.779 1.00 54.13 239 GLU A C 1
ATOM 1485 O O . GLU A 1 213 ? -6.514 3.153 -23.275 1.00 53.17 239 GLU A O 1
ATOM 1491 N N . CYS A 1 214 ? -4.728 3.775 -24.505 1.00 51.93 240 CYS A N 1
ATOM 1492 C CA . CYS A 1 214 ? -4.170 2.430 -24.679 1.00 50.51 240 CYS A CA 1
ATOM 1493 C C . CYS A 1 214 ? -5.178 1.446 -25.273 1.00 48.27 240 CYS A C 1
ATOM 1494 O O . CYS A 1 214 ? -5.153 0.253 -24.960 1.00 49.62 240 CYS A O 1
ATOM 1497 N N . LYS A 1 215 ? -6.075 1.926 -26.134 1.00 49.11 241 LYS A N 1
ATOM 1498 C CA . LYS A 1 215 ? -7.016 1.058 -26.829 1.00 48.66 241 LYS A CA 1
ATOM 1499 C C . LYS A 1 215 ? -6.699 0.937 -28.314 1.00 49.57 241 LYS A C 1
ATOM 1500 O O . LYS A 1 215 ? -7.538 0.457 -29.084 1.00 43.85 241 LYS A O 1
ATOM 1506 N N . GLU A 1 216 ? -5.502 1.345 -28.725 1.00 48.82 242 GLU A N 1
ATOM 1507 C CA . GLU A 1 216 ? -5.083 1.358 -30.118 1.00 50.03 242 GLU A CA 1
ATOM 1508 C C . GLU A 1 216 ? -3.863 0.459 -30.265 1.00 47.42 242 GLU A C 1
ATOM 1509 O O . GLU A 1 216 ? -2.884 0.612 -29.528 1.00 46.76 242 GLU A O 1
ATOM 1515 N N . ALA A 1 217 ? -3.929 -0.480 -31.205 1.00 46.55 243 ALA A N 1
ATOM 1516 C CA . ALA A 1 217 ? -2.972 -1.574 -31.269 1.00 47.99 243 ALA A CA 1
ATOM 1517 C C . ALA A 1 217 ? -1.807 -1.258 -32.199 1.00 51.60 243 ALA A C 1
ATOM 1518 O O . ALA A 1 217 ? -1.960 -0.586 -33.223 1.00 48.68 243 ALA A O 1
ATOM 1520 N N . VAL A 1 218 ? -0.632 -1.762 -31.830 1.00 53.57 244 VAL A N 1
ATOM 1521 C CA . VAL A 1 218 ? 0.570 -1.617 -32.645 1.00 53.44 244 VAL A CA 1
ATOM 1522 C C . VAL A 1 218 ? 0.574 -2.740 -33.676 1.00 59.13 244 VAL A C 1
ATOM 1523 O O . VAL A 1 218 ? 0.722 -3.915 -33.330 1.00 56.49 244 VAL A O 1
ATOM 1527 N N . CYS A 1 219 ? 0.407 -2.384 -34.946 1.00 58.24 245 CYS A N 1
ATOM 1528 C CA . CYS A 1 219 ? 0.389 -3.385 -36.000 1.00 58.97 245 CYS A CA 1
ATOM 1529 C C . CYS A 1 219 ? 1.800 -3.922 -36.246 1.00 60.04 245 CYS A C 1
ATOM 1530 O O . CYS A 1 219 ? 2.797 -3.318 -35.841 1.00 55.53 245 CYS A O 1
ATOM 1533 N N . LYS A 1 220 ? 1.877 -5.079 -36.911 1.00 58.37 246 LYS A N 1
ATOM 1534 C CA . LYS A 1 220 ? 3.172 -5.714 -37.137 1.00 56.60 246 LYS A CA 1
ATOM 1535 C C . LYS A 1 220 ? 4.102 -4.768 -37.889 1.00 60.01 246 LYS A C 1
ATOM 1536 O O . LYS A 1 220 ? 3.666 -3.899 -38.647 1.00 62.07 246 LYS A O 1
ATOM 1542 N N . GLN A 1 221 ? 5.398 -4.928 -37.647 1.00 59.33 247 GLN A N 1
ATOM 1543 C CA . GLN A 1 221 ? 6.371 -3.962 -38.129 1.00 70.08 247 GLN A CA 1
ATOM 1544 C C . GLN A 1 221 ? 6.640 -4.143 -39.615 1.00 69.62 247 GLN A C 1
ATOM 1545 O O . GLN A 1 221 ? 6.707 -5.266 -40.124 1.00 69.93 247 GLN A O 1
ATOM 1551 N N . GLY A 1 222 ? 6.810 -3.020 -40.302 1.00 65.95 248 GLY A N 1
ATOM 1552 C CA . GLY A 1 222 ? 6.823 -2.976 -41.739 1.00 64.44 248 GLY A CA 1
ATOM 1553 C C . GLY A 1 222 ? 5.484 -2.629 -42.353 1.00 62.58 248 GLY A C 1
ATOM 1554 O O . GLY A 1 222 ? 5.449 -2.135 -43.484 1.00 66.20 248 GLY A O 1
ATOM 1555 N N . CYS A 1 223 ? 4.386 -2.867 -41.635 1.00 61.06 249 CYS A N 1
ATOM 1556 C CA . CYS A 1 223 ? 3.057 -2.551 -42.146 1.00 60.87 249 CYS A CA 1
ATOM 1557 C C . CYS A 1 223 ? 2.906 -1.074 -42.473 1.00 61.91 249 CYS A C 1
ATOM 1558 O O . CYS A 1 223 ? 2.809 -0.236 -41.570 1.00 63.55 249 CYS A O 1
ATOM 1561 N N . ASN A 1 224 ? 2.883 -0.760 -43.768 1.00 62.17 250 ASN A N 1
ATOM 1562 C CA . ASN A 1 224 ? 2.557 0.572 -44.256 1.00 60.41 250 ASN A CA 1
ATOM 1563 C C . ASN A 1 224 ? 1.173 0.933 -43.733 1.00 57.41 250 ASN A C 1
ATOM 1564 O O . ASN A 1 224 ? 0.161 0.427 -44.229 1.00 57.77 250 ASN A O 1
ATOM 1569 N N . LEU A 1 225 ? 1.118 1.811 -42.735 1.00 59.16 251 LEU A N 1
ATOM 1570 C CA . LEU A 1 225 ? -0.149 2.164 -42.112 1.00 62.23 251 LEU A CA 1
ATOM 1571 C C . LEU A 1 225 ? -0.948 3.182 -42.915 1.00 57.83 251 LEU A C 1
ATOM 1572 O O . LEU A 1 225 ? -2.019 3.600 -42.461 1.00 55.38 251 LEU A O 1
ATOM 1577 N N . LEU A 1 226 ? -0.468 3.594 -44.091 1.00 58.51 252 LEU A N 1
ATOM 1578 C CA . LEU A 1 226 ? -1.336 4.334 -44.999 1.00 58.56 252 LEU A CA 1
ATOM 1579 C C . LEU A 1 226 ? -2.443 3.434 -45.528 1.00 56.94 252 LEU A C 1
ATOM 1580 O O . LEU A 1 226 ? -3.594 3.865 -45.659 1.00 58.01 252 LEU A O 1
ATOM 1585 N N . HIS A 1 227 ? -2.114 2.175 -45.823 1.00 55.81 253 HIS A N 1
ATOM 1586 C CA . HIS A 1 227 ? -3.060 1.228 -46.401 1.00 56.77 253 HIS A CA 1
ATOM 1587 C C . HIS A 1 227 ? -3.293 0.010 -45.516 1.00 58.17 253 HIS A C 1
ATOM 1588 O O . HIS A 1 227 ? -3.875 -0.976 -45.983 1.00 56.33 253 HIS A O 1
ATOM 1595 N N . GLY A 1 228 ? -2.854 0.046 -44.253 1.00 58.64 254 GLY A N 1
ATOM 1596 C CA . GLY A 1 228 ? -3.027 -1.074 -43.356 1.00 55.03 254 GLY A CA 1
ATOM 1597 C C . GLY A 1 228 ? -3.718 -0.653 -42.071 1.00 57.67 254 GLY A C 1
ATOM 1598 O O . GLY A 1 228 ? -3.985 0.528 -41.835 1.00 60.79 254 GLY A O 1
ATOM 1599 N N . GLY A 1 229 ? -4.008 -1.652 -41.244 1.00 58.64 255 GLY A N 1
ATOM 1600 C CA . GLY A 1 229 ? -4.627 -1.429 -39.948 1.00 57.91 255 GLY A CA 1
ATOM 1601 C C . GLY A 1 229 ? -4.684 -2.733 -39.187 1.00 50.54 255 GLY A C 1
ATOM 1602 O O . GLY A 1 229 ? -4.353 -3.798 -39.716 1.00 55.63 255 GLY A O 1
ATOM 1603 N N . CYS A 1 230 ? -5.113 -2.641 -37.929 1.00 55.51 256 CYS A N 1
ATOM 1604 C CA . CYS A 1 230 ? -5.185 -3.833 -37.095 1.00 54.46 256 CYS A CA 1
ATOM 1605 C C . CYS A 1 230 ? -6.075 -3.587 -35.884 1.00 50.16 256 CYS A C 1
ATOM 1606 O O . CYS A 1 230 ? -6.082 -2.491 -35.319 1.00 52.32 256 CYS A O 1
ATOM 1609 N N . THR A 1 231 ? -6.827 -4.623 -35.503 1.00 54.50 257 THR A N 1
ATOM 1610 C CA . THR A 1 231 ? -7.544 -4.664 -34.235 1.00 50.20 257 THR A CA 1
ATOM 1611 C C . THR A 1 231 ? -6.759 -5.369 -33.141 1.00 46.46 257 THR A C 1
ATOM 1612 O O . THR A 1 231 ? -7.069 -5.186 -31.958 1.00 50.09 257 THR A O 1
ATOM 1616 N N . VAL A 1 232 ? -5.763 -6.167 -33.512 1.00 47.48 258 VAL A N 1
ATOM 1617 C CA . VAL A 1 232 ? -5.016 -7.019 -32.592 1.00 48.67 258 VAL A CA 1
ATOM 1618 C C . VAL A 1 232 ? -3.532 -6.736 -32.797 1.00 46.85 258 VAL A C 1
ATOM 1619 O O . VAL A 1 232 ? -3.099 -6.541 -33.942 1.00 47.91 258 VAL A O 1
ATOM 1623 N N . PRO A 1 233 ? -2.728 -6.676 -31.734 1.00 47.69 259 PRO A N 1
ATOM 1624 C CA . PRO A 1 233 ? -1.298 -6.387 -31.906 1.00 47.24 259 PRO A CA 1
ATOM 1625 C C . PRO A 1 233 ? -0.621 -7.388 -32.834 1.00 47.06 259 PRO A C 1
ATOM 1626 O O . PRO A 1 233 ? -0.875 -8.592 -32.771 1.00 48.55 259 PRO A O 1
ATOM 1630 N N . GLY A 1 234 ? 0.246 -6.872 -33.704 1.00 47.03 260 GLY A N 1
ATOM 1631 C CA . GLY A 1 234 ? 0.994 -7.708 -34.620 1.00 52.16 260 GLY A CA 1
ATOM 1632 C C . G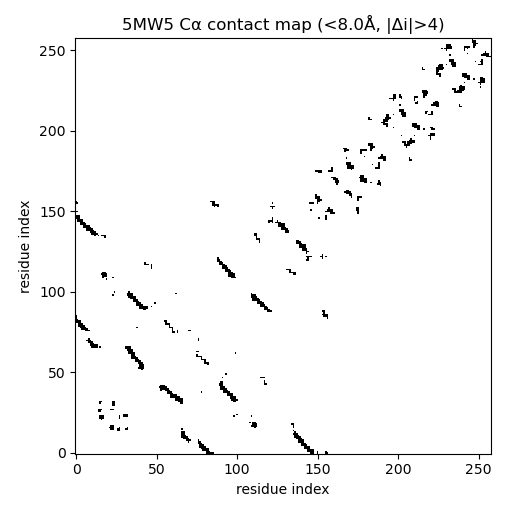LY A 1 234 ? 0.279 -8.087 -35.894 1.00 59.54 260 GLY A C 1
ATOM 1633 O O . GLY A 1 234 ? 0.803 -8.906 -36.656 1.00 62.03 260 GLY A O 1
ATOM 1634 N N . GLU A 1 235 ? -0.892 -7.523 -36.146 1.00 54.82 261 GLU A N 1
ATOM 1635 C CA . GLU A 1 235 ? -1.694 -7.798 -37.327 1.00 49.73 261 GLU A CA 1
ATOM 1636 C C . GLU A 1 235 ? -1.620 -6.616 -38.288 1.00 59.29 261 GLU A C 1
ATOM 1637 O O . GLU A 1 235 ? -1.296 -5.489 -37.904 1.00 56.29 261 GLU A O 1
ATOM 1643 N N . CYS A 1 236 ? -1.895 -6.897 -39.561 1.00 63.26 262 CYS A N 1
ATOM 1644 C CA . CYS A 1 236 ? -1.945 -5.854 -40.584 1.00 62.87 262 CYS A CA 1
ATOM 1645 C C . CYS A 1 236 ? -2.798 -6.390 -41.731 1.00 56.96 262 CYS A C 1
ATOM 1646 O O . CYS A 1 236 ? -2.330 -7.219 -42.515 1.00 68.24 262 CYS A O 1
ATOM 1649 N N . ARG A 1 237 ? -4.054 -5.954 -41.791 1.00 51.52 263 ARG A N 1
ATOM 1650 C CA . ARG A 1 237 ? -4.929 -6.233 -42.919 1.00 56.38 263 ARG A CA 1
ATOM 1651 C C . ARG A 1 237 ? -5.093 -4.972 -43.763 1.00 54.26 263 ARG A C 1
ATOM 1652 O O . ARG A 1 237 ? -5.086 -3.852 -43.245 1.00 53.60 263 ARG A O 1
ATOM 1660 N N . CYS A 1 238 ? -5.244 -5.161 -45.069 1.00 52.04 264 CYS A N 1
ATOM 1661 C CA . CYS A 1 238 ? -5.083 -4.067 -46.012 1.00 48.97 264 CYS A CA 1
ATOM 1662 C C . CYS A 1 238 ? -6.413 -3.409 -46.352 1.00 44.86 264 CYS A C 1
ATOM 1663 O O . CYS A 1 238 ? -7.484 -4.014 -46.239 1.00 40.28 264 CYS A O 1
ATOM 1666 N N . SER A 1 239 ? -6.327 -2.151 -46.776 1.00 46.66 265 SER A N 1
ATOM 1667 C CA . SER A 1 239 ? -7.495 -1.439 -47.260 1.00 48.32 265 SER A CA 1
ATOM 1668 C C . SER A 1 239 ? -7.940 -2.013 -48.605 1.00 49.02 265 SER A C 1
ATOM 1669 O O . SER A 1 239 ? -7.261 -2.843 -49.218 1.00 46.81 265 SER A O 1
ATOM 1672 N N . TYR A 1 240 ? -9.106 -1.563 -49.061 1.00 47.01 266 TYR A N 1
ATOM 1673 C CA . TYR A 1 240 ? -9.643 -2.017 -50.339 1.00 48.69 266 TYR A CA 1
ATOM 1674 C C . TYR A 1 240 ? -8.740 -1.557 -51.477 1.00 52.22 266 TYR A C 1
ATOM 1675 O O . TYR A 1 240 ? -8.609 -0.355 -51.729 1.00 54.00 266 TYR A O 1
ATOM 1684 N N . GLY A 1 241 ? -8.115 -2.514 -52.162 1.00 51.78 267 GLY A N 1
ATOM 1685 C CA . GLY A 1 241 ? -7.217 -2.219 -53.261 1.00 48.91 267 GLY A CA 1
ATOM 1686 C C . GLY A 1 241 ? -5.759 -2.514 -52.990 1.00 45.25 267 GLY A C 1
ATOM 1687 O O . GLY A 1 241 ? -4.936 -2.350 -53.899 1.00 43.69 267 GLY A O 1
ATOM 1688 N N . TRP A 1 242 ? -5.408 -2.940 -51.781 1.00 48.68 268 TRP A N 1
ATOM 1689 C CA . TRP A 1 242 ? -4.034 -3.264 -51.435 1.00 47.61 268 TRP A CA 1
ATOM 1690 C C . TRP A 1 242 ? -3.965 -4.676 -50.870 1.00 46.29 268 TRP A C 1
ATOM 1691 O O . TRP A 1 242 ? -4.975 -5.257 -50.461 1.00 45.68 268 TRP A O 1
ATOM 1702 N N . GLN A 1 243 ? -2.756 -5.227 -50.861 1.00 44.82 269 GLN A N 1
ATOM 1703 C CA . GLN A 1 243 ? -2.544 -6.612 -50.464 1.00 44.38 269 GLN A CA 1
ATOM 1704 C C . GLN A 1 243 ? -1.094 -6.772 -50.027 1.00 48.96 269 GLN A C 1
ATOM 1705 O O . GLN A 1 243 ? -0.325 -5.808 -49.992 1.00 50.68 269 GLN A O 1
ATOM 1711 N N . GLY A 1 244 ? -0.725 -8.005 -49.703 1.00 52.05 270 GLY A N 1
ATOM 1712 C CA . GLY A 1 244 ? 0.616 -8.324 -49.264 1.00 51.12 270 GLY A CA 1
ATOM 1713 C C . GLY A 1 244 ? 0.712 -8.450 -47.754 1.00 53.12 270 GLY A C 1
ATOM 1714 O O . GLY A 1 244 ? -0.231 -8.185 -47.005 1.00 51.27 270 GLY A O 1
ATOM 1715 N N . ARG A 1 245 ? 1.898 -8.869 -47.309 1.00 58.92 271 ARG A N 1
ATOM 1716 C CA . ARG A 1 245 ? 2.138 -9.040 -45.879 1.00 59.87 271 ARG A CA 1
ATOM 1717 C C . ARG A 1 245 ? 2.196 -7.693 -45.167 1.00 60.99 271 ARG A C 1
ATOM 1718 O O . ARG A 1 245 ? 1.583 -7.511 -44.109 1.00 56.22 271 ARG A O 1
ATOM 1726 N N . PHE A 1 246 ? 2.927 -6.736 -45.732 1.00 62.49 272 PHE A N 1
ATOM 1727 C CA . PHE A 1 246 ? 3.016 -5.395 -45.176 1.00 59.73 272 PHE A CA 1
ATOM 1728 C C . PHE A 1 246 ? 2.014 -4.433 -45.803 1.00 57.93 272 PHE A C 1
ATOM 1729 O O . PHE A 1 246 ? 2.092 -3.226 -45.550 1.00 59.11 272 PHE A O 1
ATOM 1737 N N . CYS A 1 247 ? 1.079 -4.941 -46.610 1.00 53.78 273 CYS A N 1
ATOM 1738 C CA . CYS A 1 247 ? 0.084 -4.123 -47.309 1.00 56.10 273 CYS A CA 1
ATOM 1739 C C . CYS A 1 247 ? 0.732 -3.011 -48.130 1.00 55.20 273 CYS A C 1
ATOM 1740 O O . CYS A 1 247 ? 0.174 -1.921 -48.270 1.00 54.96 273 CYS A O 1
ATOM 1743 N N . ASP A 1 248 ? 1.914 -3.277 -48.680 1.00 54.48 274 ASP A N 1
ATOM 1744 C CA . ASP A 1 248 ? 2.642 -2.312 -49.489 1.00 51.80 274 ASP A CA 1
ATOM 1745 C C . ASP A 1 248 ? 2.555 -2.616 -50.979 1.00 53.31 274 ASP A C 1
ATOM 1746 O O . ASP A 1 248 ? 3.231 -1.960 -51.778 1.00 50.91 274 ASP A O 1
ATOM 1751 N N . GLU A 1 249 ? 1.734 -3.587 -51.368 1.00 53.94 275 GLU A N 1
ATOM 1752 C CA . GLU A 1 249 ? 1.627 -4.049 -52.745 1.00 54.37 275 GLU A CA 1
ATOM 1753 C C . GLU A 1 249 ? 0.185 -3.905 -53.209 1.00 53.52 275 GLU A C 1
ATOM 1754 O O . GLU A 1 249 ? -0.743 -4.264 -52.476 1.00 50.39 275 GLU A O 1
ATOM 1760 N N . CYS A 1 250 ? -0.004 -3.381 -54.417 1.00 50.82 276 CYS A N 1
ATOM 1761 C CA . CYS A 1 250 ? -1.339 -3.044 -54.887 1.00 52.05 276 CYS A CA 1
ATOM 1762 C C . CYS A 1 250 ? -1.960 -4.182 -55.693 1.00 50.78 276 CYS A C 1
ATOM 1763 O O . CYS A 1 250 ? -1.281 -5.101 -56.158 1.00 52.84 276 CYS A O 1
ATOM 1766 N N . VAL A 1 251 ? -3.274 -4.096 -55.853 1.00 50.12 277 VAL A N 1
ATOM 1767 C CA . VAL A 1 251 ? -4.077 -5.140 -56.486 1.00 48.92 277 VAL A CA 1
ATOM 1768 C C . VAL A 1 251 ? -4.281 -4.766 -57.943 1.00 52.70 277 VAL A C 1
ATOM 1769 O O . VAL A 1 251 ? -4.898 -3.725 -58.227 1.00 52.74 277 VAL A O 1
ATOM 1773 N N . PRO A 1 252 ? -3.799 -5.561 -58.897 1.00 54.82 278 PRO A N 1
ATOM 1774 C CA . PRO A 1 252 ? -4.009 -5.239 -60.309 1.00 53.18 278 PRO A CA 1
ATOM 1775 C C . PRO A 1 252 ? -5.462 -5.433 -60.711 1.00 52.00 278 PRO A C 1
ATOM 1776 O O . PRO A 1 252 ? -6.242 -6.104 -60.030 1.00 52.86 278 PRO A O 1
ATOM 1780 N N . TYR A 1 253 ? -5.821 -4.819 -61.835 1.00 50.98 279 TYR A N 1
ATOM 1781 C CA . TYR A 1 253 ? -7.138 -5.008 -62.419 1.00 49.35 279 TYR A CA 1
ATOM 1782 C C . TYR A 1 253 ? -7.373 -6.496 -62.664 1.00 51.04 279 TYR A C 1
ATOM 1783 O O . TYR A 1 253 ? -6.529 -7.152 -63.297 1.00 50.35 279 TYR A O 1
ATOM 1792 N N . PRO A 1 254 ? -8.466 -7.069 -62.162 1.00 49.24 280 PRO A N 1
ATOM 1793 C CA . PRO A 1 254 ? -8.693 -8.512 -62.311 1.00 46.00 280 PRO A CA 1
ATOM 1794 C C . PRO A 1 254 ? -8.564 -8.967 -63.759 1.00 51.85 280 PRO A C 1
ATOM 1795 O O . PRO A 1 254 ? -9.136 -8.368 -64.673 1.00 54.76 280 PRO A O 1
ATOM 1799 N N . GLY A 1 255 ? -7.794 -10.035 -63.964 1.00 50.85 281 GLY A N 1
ATOM 1800 C CA . GLY A 1 255 ? -7.553 -10.582 -65.281 1.00 45.84 281 GLY A CA 1
ATOM 1801 C C . GLY A 1 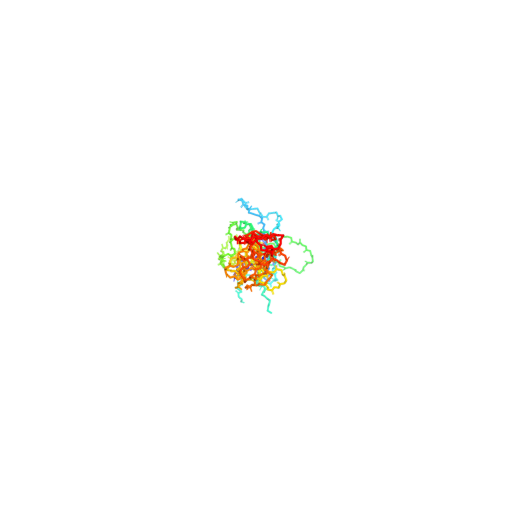255 ? -6.291 -10.087 -65.958 1.00 45.38 281 GLY A C 1
ATOM 1802 O O . GLY A 1 255 ? -5.949 -10.594 -67.034 1.00 48.75 281 GLY A O 1
ATOM 1803 N N . CYS A 1 256 ? -5.594 -9.122 -65.362 1.00 50.24 282 CYS A N 1
ATOM 1804 C CA . CYS A 1 256 ? -4.395 -8.557 -65.972 1.00 50.23 282 CYS A CA 1
ATOM 1805 C C . CYS A 1 256 ? -3.339 -9.639 -66.174 1.00 50.44 282 CYS A C 1
ATOM 1806 O O . CYS A 1 256 ? -3.001 -10.378 -65.246 1.00 57.03 282 CYS A O 1
ATOM 1809 N N . VAL A 1 257 ? -2.824 -9.738 -67.400 1.00 54.33 283 VAL A N 1
ATOM 1810 C CA . VAL A 1 257 ? -1.849 -10.768 -67.746 1.00 48.97 283 VAL A CA 1
ATOM 1811 C C . VAL A 1 257 ? -0.461 -10.142 -67.817 1.00 51.46 283 VAL A C 1
ATOM 1812 O O . VAL A 1 257 ? 0.244 -10.067 -66.806 1.00 55.57 283 VAL A O 1
ATOM 1816 N N . HIS A 1 258 ? -0.058 -9.679 -69.002 1.00 52.87 284 HIS A N 1
ATOM 1817 C CA . HIS A 1 258 ? 1.268 -9.096 -69.168 1.00 51.42 284 HIS A CA 1
ATOM 1818 C C . HIS A 1 258 ? 1.261 -7.618 -68.794 1.00 54.44 284 HIS A C 1
ATOM 1819 O O . HIS A 1 258 ? 1.742 -6.770 -69.553 1.00 57.30 284 HIS A O 1
ATOM 1826 N N . GLY A 1 259 ? 0.714 -7.309 -67.615 1.00 55.50 285 GLY A N 1
ATOM 1827 C CA . GLY A 1 259 ? 0.716 -5.957 -67.101 1.00 56.44 285 GLY A CA 1
ATOM 1828 C C . GLY A 1 259 ? 1.035 -5.962 -65.621 1.00 57.95 285 GLY A C 1
ATOM 1829 O O . GLY A 1 259 ? 1.101 -7.017 -64.986 1.00 55.44 285 GLY A O 1
ATOM 1830 N N . SER A 1 260 ? 1.233 -4.762 -65.075 1.00 59.79 286 SER A N 1
ATOM 1831 C CA . SER A 1 260 ? 1.626 -4.612 -63.681 1.00 59.83 286 SER A CA 1
ATOM 1832 C C . SER A 1 260 ? 0.823 -3.483 -63.044 1.00 60.26 286 SER A C 1
ATOM 1833 O O . SER A 1 260 ? 0.043 -2.791 -63.707 1.00 56.05 286 SER A O 1
ATOM 1836 N N . CYS A 1 261 ? 1.027 -3.298 -61.741 1.00 66.00 287 CYS A N 1
ATOM 1837 C CA . CYS A 1 261 ? 0.281 -2.340 -60.941 1.00 56.92 287 CYS A CA 1
ATOM 1838 C C . CYS A 1 261 ? 1.230 -1.344 -60.281 1.00 59.55 287 CYS A C 1
ATOM 1839 O O . CYS A 1 261 ? 2.362 -1.683 -59.926 1.00 58.99 287 CYS A O 1
ATOM 1842 N N . VAL A 1 262 ? 0.756 -0.106 -60.123 1.00 60.60 288 VAL A N 1
ATOM 1843 C CA . VAL A 1 262 ? 1.453 0.912 -59.341 1.00 60.11 288 VAL A CA 1
ATOM 1844 C C . VAL A 1 262 ? 0.473 1.460 -58.312 1.00 59.93 288 VAL A C 1
ATOM 1845 O O . VAL A 1 262 ? 0.710 1.374 -57.102 1.00 61.46 288 VAL A O 1
ATOM 1849 N N . GLU A 1 263 ? -0.629 2.023 -58.785 1.00 59.63 289 GLU A N 1
ATOM 1850 C CA . GLU A 1 263 ? -1.789 2.324 -57.968 1.00 56.85 289 GLU A CA 1
ATOM 1851 C C . GLU A 1 263 ? -2.868 1.279 -58.216 1.00 53.68 289 GLU A C 1
ATOM 1852 O O . GLU A 1 263 ? -2.919 0.691 -59.300 1.00 53.69 289 GLU A O 1
ATOM 1858 N N . PRO A 1 264 ? -3.736 1.016 -57.237 1.00 58.09 290 PRO A N 1
ATOM 1859 C CA . PRO A 1 264 ? -4.690 -0.093 -57.376 1.00 56.78 290 PRO A CA 1
ATOM 1860 C C . PRO A 1 264 ? -5.513 -0.009 -58.654 1.00 50.22 290 PRO A C 1
ATOM 1861 O O . PRO A 1 264 ? -5.807 1.075 -59.163 1.00 52.54 290 PRO A O 1
ATOM 1865 N N . TRP A 1 265 ? -5.859 -1.188 -59.179 1.00 50.87 291 TRP A N 1
ATOM 1866 C CA . TRP A 1 265 ? -6.788 -1.381 -60.293 1.00 51.96 291 TRP A CA 1
ATOM 1867 C C . TRP A 1 265 ? -6.208 -0.970 -61.640 1.00 52.31 291 TRP A C 1
ATOM 1868 O O . TRP A 1 265 ? -6.954 -0.802 -62.611 1.00 48.73 291 TRP A O 1
ATOM 1879 N N . GLN A 1 266 ? -4.891 -0.820 -61.728 1.00 53.07 292 GLN A N 1
ATOM 1880 C CA . GLN A 1 266 ? -4.230 -0.552 -62.995 1.00 49.21 292 GLN A CA 1
ATOM 1881 C C . GLN A 1 266 ? -3.856 -1.857 -63.691 1.00 56.88 292 GLN A C 1
ATOM 1882 O O . GLN A 1 266 ? -3.820 -2.930 -63.085 1.00 55.71 292 GLN A O 1
ATOM 1888 N N . CYS A 1 267 ? -3.571 -1.745 -64.994 1.00 55.53 293 CYS A N 1
ATOM 1889 C CA . CYS A 1 267 ? -3.060 -2.851 -65.804 1.00 52.41 293 CYS A CA 1
ATOM 1890 C C . CYS A 1 267 ? -2.189 -2.211 -66.890 1.0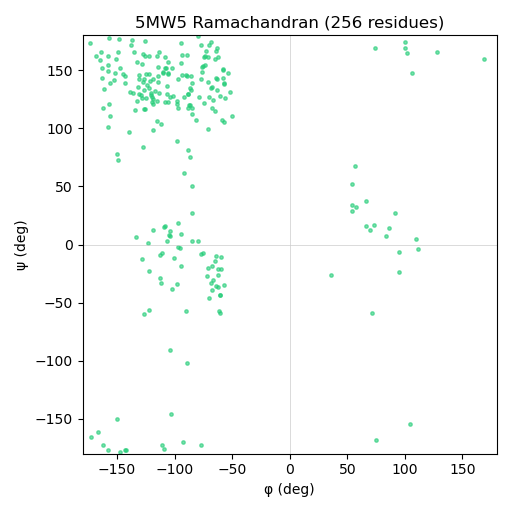0 47.28 293 CYS A C 1
ATOM 1891 O O . CYS A 1 267 ? -2.589 -2.045 -68.045 1.00 50.92 293 CYS A O 1
ATOM 1894 N N . ASN A 1 268 ? -0.979 -1.823 -66.493 1.00 48.11 294 ASN A N 1
ATOM 1895 C CA . ASN A 1 268 ? -0.040 -1.143 -67.376 1.00 50.54 294 ASN A CA 1
ATOM 1896 C C . ASN A 1 268 ? 0.797 -2.187 -68.106 1.00 51.17 294 ASN A C 1
ATOM 1897 O O . ASN A 1 268 ? 1.550 -2.937 -67.475 1.00 53.79 294 ASN A O 1
ATOM 1902 N N . CYS A 1 269 ? 0.676 -2.223 -69.429 1.00 54.01 295 CYS A N 1
ATOM 1903 C CA . CYS A 1 269 ? 1.176 -3.346 -70.207 1.00 53.54 295 CYS A CA 1
ATOM 1904 C C . CYS A 1 269 ? 2.690 -3.308 -70.363 1.00 52.14 295 CYS A C 1
ATOM 1905 O O . CYS A 1 269 ? 3.319 -2.246 -70.329 1.00 52.55 295 CYS A O 1
ATOM 1908 N N . GLU A 1 270 ? 3.273 -4.492 -70.536 1.00 55.27 296 GLU A N 1
ATOM 1909 C CA . GLU A 1 270 ? 4.641 -4.581 -71.011 1.00 60.90 296 GLU A CA 1
ATOM 1910 C C . GLU A 1 270 ? 4.688 -4.221 -72.495 1.00 59.06 296 GLU A C 1
ATOM 1911 O O . GLU A 1 270 ? 3.662 -4.141 -73.177 1.00 57.04 296 GLU A O 1
ATOM 1917 N N . THR A 1 271 ? 5.900 -3.997 -72.997 1.00 55.94 297 THR A N 1
ATOM 1918 C CA . THR A 1 271 ? 6.060 -3.615 -74.393 1.00 61.48 297 THR A CA 1
ATOM 1919 C C . THR A 1 271 ? 5.564 -4.724 -75.313 1.00 60.38 297 THR A C 1
ATOM 1920 O O . THR A 1 271 ? 5.725 -5.914 -75.026 1.00 59.99 297 THR A O 1
ATOM 1924 N N . ASN A 1 272 ? 4.942 -4.315 -76.421 1.00 62.05 298 ASN A N 1
ATOM 1925 C CA . ASN A 1 272 ? 4.365 -5.181 -77.446 1.00 59.38 298 ASN A CA 1
ATOM 1926 C C . ASN A 1 272 ? 3.169 -5.980 -76.945 1.00 54.11 298 ASN A C 1
ATOM 1927 O O . ASN A 1 272 ? 2.766 -6.953 -77.595 1.00 52.53 298 ASN A O 1
ATOM 1932 N N . TRP A 1 273 ? 2.585 -5.596 -75.812 1.00 52.35 299 TRP A N 1
ATOM 1933 C CA . TRP A 1 273 ? 1.348 -6.180 -75.315 1.00 52.05 299 TRP A CA 1
ATOM 1934 C C . TRP A 1 273 ? 0.304 -5.083 -75.162 1.00 49.46 299 TRP A C 1
ATOM 1935 O O . TRP A 1 273 ? 0.620 -3.968 -74.737 1.00 52.96 299 TRP A O 1
ATOM 1946 N N . GLY A 1 274 ? -0.942 -5.403 -75.515 1.00 45.04 300 GLY A N 1
ATOM 1947 C CA . GLY A 1 274 ? -2.018 -4.435 -75.479 1.00 44.28 300 GLY A CA 1
ATOM 1948 C C . GLY A 1 274 ? -3.316 -5.063 -75.015 1.00 45.30 300 GLY A C 1
ATOM 1949 O O . GLY A 1 274 ? -3.373 -6.247 -74.679 1.00 50.10 300 GLY A O 1
ATOM 1950 N N . GLY A 1 275 ? -4.363 -4.246 -75.013 1.00 47.19 301 GLY A N 1
ATOM 1951 C CA . GLY A 1 275 ? -5.664 -4.638 -74.518 1.00 44.46 301 GLY A CA 1
ATOM 1952 C C . GLY A 1 275 ? -5.914 -4.125 -73.110 1.00 48.99 301 GLY A C 1
ATOM 1953 O O . GLY A 1 275 ? -5.022 -3.625 -72.420 1.00 50.88 301 GLY A O 1
ATOM 1954 N N . LEU A 1 276 ? -7.174 -4.251 -72.684 1.00 48.69 302 LEU A N 1
ATOM 1955 C CA . LEU A 1 276 ? -7.535 -3.849 -71.327 1.00 49.11 302 LEU A CA 1
ATOM 1956 C C . LEU A 1 276 ? -6.784 -4.676 -70.291 1.00 52.21 302 LEU A C 1
ATOM 1957 O O . LEU A 1 276 ? -6.393 -4.162 -69.237 1.00 52.29 302 LEU A O 1
ATOM 1962 N N . LEU A 1 277 ? -6.570 -5.958 -70.577 1.00 50.27 303 LEU A N 1
ATOM 1963 C CA . LEU A 1 277 ? -5.895 -6.867 -69.663 1.00 48.85 303 LEU A CA 1
ATOM 1964 C C . LEU A 1 277 ? -4.460 -7.159 -70.081 1.00 49.26 303 LEU A C 1
ATOM 1965 O O . LEU A 1 277 ? -3.840 -8.071 -69.525 1.00 48.60 303 LEU A O 1
ATOM 1970 N N . CYS A 1 278 ? -3.922 -6.407 -71.042 1.00 47.31 304 CYS A N 1
ATOM 1971 C CA . CYS A 1 278 ? -2.574 -6.626 -71.566 1.00 46.09 304 CYS A CA 1
ATOM 1972 C C . CYS A 1 278 ? -2.398 -8.070 -72.030 1.00 50.84 304 CYS A C 1
ATOM 1973 O O . CYS A 1 278 ? -1.452 -8.765 -71.651 1.00 49.67 304 CYS A O 1
ATOM 1976 N N . ASP A 1 279 ? -3.330 -8.521 -72.869 1.00 51.83 305 ASP A N 1
ATOM 1977 C CA . ASP A 1 279 ? -3.332 -9.884 -73.375 1.00 50.94 305 ASP A CA 1
ATOM 1978 C C . ASP A 1 279 ? -3.301 -9.964 -74.895 1.00 52.88 305 ASP A C 1
ATOM 1979 O O . ASP A 1 279 ? -3.329 -11.074 -75.440 1.00 53.48 305 ASP A O 1
ATOM 1984 N N . LYS A 1 280 ? -3.244 -8.833 -75.592 1.00 55.13 306 LYS A N 1
ATOM 1985 C CA . LYS A 1 280 ? -3.240 -8.803 -77.049 1.00 52.68 306 LYS A CA 1
ATOM 1986 C C . LYS A 1 280 ? -1.805 -8.658 -77.539 1.00 52.00 306 LYS A C 1
ATOM 1987 O O . LYS A 1 280 ? -1.127 -7.680 -77.203 1.00 49.37 306 LYS A O 1
ATOM 1993 N N . ASP A 1 281 ? -1.346 -9.626 -78.329 1.00 51.70 307 ASP A N 1
ATOM 1994 C CA . ASP A 1 281 ? 0.003 -9.574 -78.881 1.00 53.86 307 ASP A CA 1
ATOM 1995 C C . ASP A 1 281 ? 0.058 -8.537 -79.998 1.00 60.54 307 ASP A C 1
ATOM 1996 O O . ASP A 1 281 ? -0.688 -8.629 -80.979 1.00 55.54 307 ASP A O 1
ATOM 2001 N N . LEU A 1 282 ? 0.941 -7.550 -79.851 1.00 60.05 308 LEU A N 1
ATOM 2002 C CA . LEU A 1 282 ? 1.037 -6.437 -80.786 1.00 60.22 308 LEU A CA 1
ATOM 2003 C C . LEU A 1 282 ? 2.120 -6.624 -81.841 1.00 65.91 308 LEU A C 1
ATOM 2004 O O . LEU A 1 282 ? 2.268 -5.762 -82.712 1.00 66.96 308 LEU A O 1
ATOM 2009 N N . ASN A 1 283 ? 2.880 -7.714 -81.787 1.00 70.79 309 ASN A N 1
ATOM 2010 C CA . ASN A 1 283 ? 3.961 -7.931 -82.745 1.00 74.45 309 ASN A CA 1
ATOM 2011 C C . ASN A 1 283 ? 3.454 -8.576 -84.031 1.00 77.34 309 ASN A C 1
ATOM 2012 O O . ASN A 1 283 ? 2.543 -9.404 -84.007 1.00 83.06 309 ASN A O 1
#

B-factor: mean 55.57, std 14.49, range [30.03, 108.88]

GO terms:
  GO:0005886 plasma membrane (C, TAS)
  GO:0005515 protein binding (F, IPI)
  GO:0008083 growth factor activity (F, IDA)
  GO:0042127 regulation of cell population proliferation (P, IDA)
  GO:0045061 thymic T cell selection (P, IDA)
  GO:0030154 cell differentiation (P, IDA)
  GO:0030217 T cell differentiation (P, IDA)
  GO:0007283 spermatogenesis (P, IEP)
  GO:0005112 Notch binding (F, IPI)

CATH classification: 2.60.40.3510

Foldseek 3Di:
DWKKKKFWFKKAQPQCAAPVGAHQVVGNDDQFFQKKKKKAKDAFDPDDDPDDHSVFFMWIAGRDDGGIDGDDVVDRRMTMTDGDWFAPQWIKMKMWMFGDDPDPDPDVSRTHDIDMDTDGAFQVDAWDWDWDDDPGMTTIMTMHMHADPQAFDRRSHQGADADDDPFAAFHADPGNQTHADPAFDDRRRQAGDEAPLQPVVFWGDNYGPHTDGHPQFDDRSSPAGDEQPQADQAGDDGGHHGHHDPQFDDRNSHDGND

Nearest PDB structures (foldseek):
  5mw5-assembly1_A  TM=1.004E+00  e=3.276E-56  Homo sapiens
  5mwf-assembly4_D  TM=9.572E-01  e=1.806E-48  Homo sapiens
  5mwf-assembly3_C  TM=7.990E-01  e=1.534E-48  Homo sapiens
  5mwf-assembly1_A  TM=7.518E-01  e=1.453E-48  Homo sapiens
  5mwf-assembly5_E  TM=8.009E-01  e=3.218E-47  Homo sapiens

Solvent-accessible surface area: 15729 Å² total; per-residue (Å²): 77,0,49,0,13,1,43,2,31,5,0,70,2,129,105,6,46,6,74,70,58,50,55,12,73,134,77,41,64,175,101,77,1,40,1,39,1,104,1,16,1,1,66,109,37,104,168,52,43,82,103,48,108,42,67,43,19,134,16,52,12,79,70,36,25,25,30,50,27,164,36,183,200,172,77,73,1,50,6,69,5,100,9,142,85,43,4,54,116,34,2,0,1,3,2,27,2,25,1,128,58,117,95,150,75,140,73,110,117,26,10,0,5,69,12,49,63,32,14,122,5,45,24,146,32,145,94,90,73,24,120,26,93,35,182,36,3,60,4,53,1,53,4,27,0,86,32,31,143,31,53,51,52,54,53,0,84,84,106,2,145,73,92,96,66,178,131,1,32,19,69,29,54,147,147,5,68,74,44,48,67,150,22,47,70,38,198,93,2,142,86,9,66,14,65,166,43,15,43,102,153,40,15,21,28,86,89,50,43,43,16,136,40,57,191,6,39,68,39,168,68,0,87,94,13,36,51,85,91,50,30,85,69,20,70,33,108,94,28,94,60,24,70,53,109,121,79,70,11,42,124,54,0,58,119,97,117,150